Protein AF-A0A1F5N9B8-F1 (afdb_monomer)

Organism: NCBI:txid1817821

Secondary structure (DSSP, 8-state):
--STT----HHHHHHHHHHHHHHHHH-HHHHHHTTT-HHHHHHHHH-HHHHHHHHHHHHHHHHHHHHHHHHH-HHHHHHHHHHHHHHHHHTSS----HHHHHHHHHTT-GGGG-HHHHHHHHHHHHHHHHHHHHHHHH--HHHHHHHHHHHHHHHHHHHHHT---TTTS-SSGGGGGG-HHHHHHHHHHHHHHHHHHHHHHHHHTT-SS---HHHHHHHHHHHHHHHHHHHHHHHHHHHHHTT-

Nearest PDB structures (foldseek):
  5ew5-assembly4_D  TM=1.972E-01  e=3.006E+00  Escherichia coli

Foldseek 3Di:
DVAEPDDDDPLLLVLVLVLQVLVCVQDPPLCLLVVVDSVLSSVCVHDVVSVVVSVVVVVVVVVVVVVVCVVVDPVVVVVVVVVVVVCVVVPPPDDPDPVVVVVVVVLQCQLVPPPLLVLLVVLLVVLLVVLVVVCVPQVDSLSSSSNSQSVLLSVLCSQLSSQPPLPPQDPALVCCCNRRNLSSLVSNLVSLVSNLVSVVVCVVVVSDPDDCPVSNVSSVVSNVVSVVSNVVSNVVRCVVHVVD

Solvent-accessible surface area (backbone atoms only — not comparable to full-atom values): 13431 Å² total; per-residue (Å²): 122,94,51,37,91,61,92,67,53,74,70,54,45,51,50,50,48,62,51,50,51,56,54,43,76,75,28,66,68,56,28,64,69,40,73,70,38,60,69,61,45,53,52,27,45,50,29,63,68,56,36,53,53,50,51,56,51,45,52,52,53,50,51,50,52,51,53,51,48,63,74,72,33,72,64,59,59,48,50,51,57,52,44,56,57,46,49,63,58,66,69,56,88,65,77,85,58,70,67,60,56,49,55,56,54,66,69,72,46,66,41,78,74,33,63,67,34,56,52,35,40,54,51,22,52,53,49,42,55,54,31,47,65,48,28,77,76,65,65,45,66,46,35,51,46,27,52,71,23,36,61,45,26,26,54,21,36,44,52,16,55,66,52,85,54,81,73,82,73,44,90,47,64,80,40,48,76,70,33,53,38,51,41,16,38,50,52,16,46,54,26,46,50,53,31,49,54,29,50,52,50,45,59,73,65,64,78,52,103,67,86,55,62,68,60,50,52,53,49,52,50,54,48,50,56,43,50,55,50,51,50,52,50,49,55,50,44,43,70,75,48,65,83,119

pLDDT: mean 78.61, std 17.13, range [35.06, 97.62]

Radius of gyration: 22.66 Å; Cα contacts (8 Å, |Δi|>4): 196; chains: 1; bounding box: 41×45×66 Å

Structure (mmCIF, N/CA/C/O backbone):
data_AF-A0A1F5N9B8-F1
#
_entry.id   AF-A0A1F5N9B8-F1
#
loop_
_atom_site.group_PDB
_atom_site.id
_atom_site.type_symbol
_atom_site.label_atom_id
_atom_site.label_alt_id
_atom_site.label_comp_id
_atom_site.label_asym_id
_atom_site.label_entity_id
_atom_site.label_seq_id
_atom_site.pdbx_PDB_ins_code
_atom_site.Cartn_x
_atom_site.Cartn_y
_atom_site.Cartn_z
_atom_site.occupancy
_atom_site.B_iso_or_equiv
_atom_site.auth_seq_id
_atom_site.auth_comp_id
_atom_site.auth_asym_id
_atom_site.auth_atom_id
_atom_site.pdbx_PDB_model_num
ATOM 1 N N . MET A 1 1 ? -2.651 16.939 -1.081 1.00 52.41 1 MET A N 1
ATOM 2 C CA . MET A 1 1 ? -1.841 15.927 -0.349 1.00 52.41 1 MET A CA 1
ATOM 3 C C . MET A 1 1 ? -2.729 15.068 0.535 1.00 52.41 1 MET A C 1
ATOM 5 O O . MET A 1 1 ? -3.758 15.564 0.962 1.00 52.41 1 MET A O 1
ATOM 9 N N . TRP A 1 2 ? -2.353 13.820 0.837 1.00 58.19 2 TRP A N 1
ATOM 10 C CA . TRP A 1 2 ? -3.200 12.914 1.635 1.00 58.19 2 TRP A CA 1
ATOM 11 C C . TRP A 1 2 ? -3.021 13.062 3.159 1.00 58.19 2 TRP A C 1
ATOM 13 O O . TRP A 1 2 ? -3.944 12.731 3.900 1.00 58.19 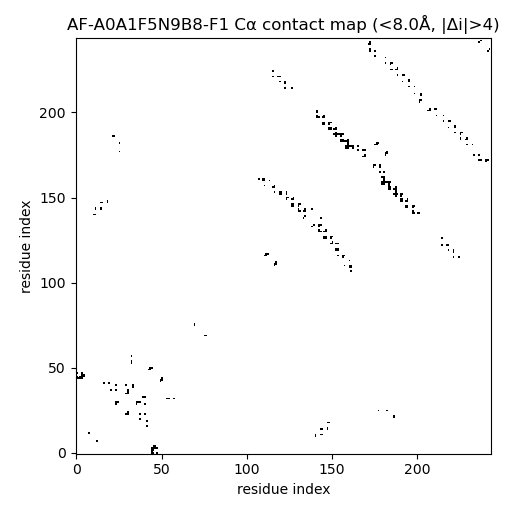2 TRP A O 1
ATOM 23 N N . ASN A 1 3 ? -1.869 13.561 3.638 1.00 73.88 3 ASN A N 1
ATOM 24 C CA . ASN A 1 3 ? -1.573 13.670 5.075 1.00 73.88 3 ASN A CA 1
ATOM 25 C C . ASN A 1 3 ? -1.464 15.118 5.593 1.00 73.88 3 ASN A C 1
ATOM 27 O O . ASN A 1 3 ? -1.683 15.322 6.787 1.00 73.88 3 ASN A O 1
ATOM 31 N N . ALA A 1 4 ? -1.202 16.103 4.726 1.00 70.88 4 ALA A N 1
ATOM 32 C CA . ALA A 1 4 ? -1.086 17.515 5.098 1.00 70.88 4 ALA A CA 1
ATOM 33 C C . ALA A 1 4 ? -2.339 18.062 5.811 1.00 70.88 4 ALA A C 1
ATOM 35 O O . ALA A 1 4 ? -3.468 17.699 5.480 1.00 70.88 4 ALA A O 1
ATOM 36 N N . GLY A 1 5 ? -2.122 18.928 6.806 1.00 63.31 5 GLY A N 1
ATOM 37 C CA . GLY A 1 5 ? -3.189 19.594 7.564 1.00 63.31 5 GLY A CA 1
ATOM 38 C C . GLY A 1 5 ? -3.890 18.736 8.628 1.00 63.31 5 GLY A C 1
ATOM 39 O O . GLY A 1 5 ? -4.806 19.222 9.287 1.00 63.31 5 GLY A O 1
ATOM 40 N N . ASN A 1 6 ? -3.471 17.481 8.830 1.00 78.12 6 ASN A N 1
ATOM 41 C CA . ASN A 1 6 ? -4.010 16.624 9.887 1.00 78.12 6 ASN A CA 1
ATOM 42 C C . ASN A 1 6 ? -3.187 16.741 11.178 1.00 78.12 6 ASN A C 1
ATOM 44 O O . ASN A 1 6 ? -1.961 16.647 11.154 1.00 78.12 6 ASN A O 1
ATOM 48 N N . ASN A 1 7 ? -3.870 16.854 12.319 1.00 83.81 7 ASN A N 1
ATOM 49 C CA . ASN A 1 7 ? -3.245 16.831 13.642 1.00 83.81 7 ASN A CA 1
ATOM 50 C C . ASN A 1 7 ? -3.105 15.387 14.136 1.00 83.81 7 ASN A C 1
ATOM 52 O O . ASN A 1 7 ? -3.959 14.896 14.875 1.00 83.81 7 ASN A O 1
ATOM 56 N N . TYR A 1 8 ? -2.047 14.708 13.701 1.00 89.81 8 TYR A N 1
ATOM 57 C CA . TYR A 1 8 ? -1.720 13.361 14.165 1.00 89.81 8 TYR A CA 1
ATOM 58 C C . TYR A 1 8 ? -1.026 13.392 15.531 1.00 89.81 8 TYR A C 1
ATOM 60 O O . TYR A 1 8 ? -0.160 14.228 15.794 1.00 89.81 8 TYR A O 1
ATOM 68 N N . SER A 1 9 ? -1.368 12.435 16.388 1.00 93.19 9 SER A N 1
ATOM 69 C CA . SER A 1 9 ? -0.542 12.068 17.539 1.00 93.19 9 SER A CA 1
ATOM 70 C C . SER A 1 9 ? 0.799 11.471 17.090 1.00 93.19 9 SER A C 1
ATOM 72 O O . SER A 1 9 ? 0.961 11.053 15.943 1.00 93.19 9 SER A O 1
ATOM 74 N N . GLN A 1 10 ? 1.768 11.384 18.006 1.00 94.50 10 GLN A N 1
ATOM 75 C CA . GLN A 1 10 ? 3.075 10.789 17.704 1.00 94.50 10 GLN A CA 1
ATOM 76 C C . GLN A 1 10 ? 2.949 9.329 17.238 1.00 94.50 10 GLN A C 1
ATOM 78 O O . GLN A 1 10 ? 3.604 8.933 16.281 1.00 94.50 10 GLN A O 1
ATOM 83 N N . GLU A 1 11 ? 2.067 8.541 17.857 1.00 94.81 11 GLU A N 1
ATOM 84 C CA . GLU A 1 11 ? 1.839 7.147 17.460 1.00 94.81 11 GLU A CA 1
ATOM 85 C C . GLU A 1 11 ? 1.212 7.044 16.060 1.00 94.81 11 GLU A C 1
ATOM 87 O O . GLU A 1 11 ? 1.591 6.181 15.267 1.00 94.81 11 GLU A O 1
ATOM 92 N N . GLU A 1 12 ? 0.276 7.937 15.723 1.00 95.06 12 GLU A N 1
ATOM 93 C CA . GLU A 1 12 ? -0.304 8.006 14.377 1.00 95.06 12 GLU A CA 1
ATOM 94 C C . GLU A 1 12 ? 0.737 8.421 13.335 1.00 95.06 12 GLU A C 1
ATOM 96 O O . GLU A 1 12 ? 0.746 7.861 12.239 1.00 95.06 12 GLU A O 1
ATOM 101 N N . LEU A 1 13 ? 1.637 9.352 13.669 1.00 95.19 13 LEU A N 1
ATOM 102 C CA . LEU A 1 13 ? 2.734 9.746 12.783 1.00 95.19 13 LEU A CA 1
ATOM 103 C C . LEU A 1 13 ? 3.656 8.573 12.460 1.00 95.19 13 LEU A C 1
ATOM 105 O O . LEU A 1 13 ? 4.009 8.414 11.295 1.00 95.19 13 LEU A O 1
ATOM 109 N N . GLU A 1 14 ? 3.985 7.722 13.433 1.00 95.69 14 GLU A N 1
ATOM 110 C CA . GLU A 1 14 ? 4.769 6.505 13.179 1.00 95.69 14 GLU A CA 1
ATOM 111 C C . GLU A 1 14 ? 4.042 5.561 12.211 1.00 95.69 14 GLU A C 1
ATOM 113 O O . GLU A 1 14 ? 4.640 5.041 11.271 1.00 95.69 14 GLU A O 1
ATOM 118 N N . VAL A 1 15 ? 2.723 5.400 12.357 1.00 95.25 15 VAL A N 1
ATOM 119 C CA . VAL A 1 15 ? 1.919 4.600 11.417 1.00 95.25 15 VAL A CA 1
ATOM 120 C C . VAL A 1 15 ? 1.919 5.196 10.006 1.00 95.25 15 VAL A C 1
ATOM 122 O O . VAL A 1 15 ? 2.004 4.452 9.027 1.00 95.25 15 VAL A O 1
ATOM 125 N N . VAL A 1 16 ? 1.812 6.522 9.878 1.00 93.50 16 VAL A N 1
ATOM 126 C CA . VAL A 1 16 ? 1.909 7.191 8.571 1.00 93.50 16 VAL A CA 1
ATOM 127 C C . VAL A 1 16 ? 3.316 7.011 7.999 1.00 93.50 16 VAL A C 1
ATOM 129 O O . VAL A 1 16 ? 3.444 6.650 6.834 1.00 93.50 16 VAL A O 1
ATOM 132 N N . LYS A 1 17 ? 4.365 7.167 8.811 1.00 95.12 17 LYS A N 1
ATOM 133 C CA . LYS A 1 17 ? 5.761 6.991 8.393 1.00 95.12 17 LYS A CA 1
ATOM 134 C C . LYS A 1 17 ? 6.029 5.575 7.878 1.00 95.12 17 LYS A C 1
ATOM 136 O O . LYS A 1 17 ? 6.583 5.427 6.793 1.00 95.12 17 LYS A O 1
ATOM 141 N N . GLU A 1 18 ? 5.555 4.542 8.579 1.00 94.62 18 GLU A N 1
ATOM 142 C CA . GLU A 1 18 ? 5.636 3.137 8.141 1.00 94.62 18 GLU A CA 1
ATOM 143 C C . GLU A 1 18 ? 4.951 2.892 6.781 1.00 94.62 18 GLU A C 1
ATOM 145 O O . GLU A 1 18 ?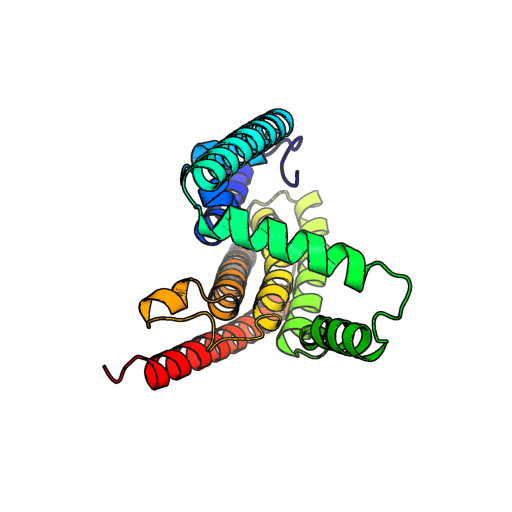 5.413 2.074 5.979 1.00 94.62 18 GLU A O 1
ATOM 150 N N . LEU A 1 19 ? 3.806 3.536 6.525 1.00 92.19 19 LEU A N 1
ATOM 151 C CA . LEU A 1 19 ? 3.085 3.441 5.250 1.00 92.19 19 LEU A CA 1
ATOM 152 C C . LEU A 1 19 ? 3.860 4.141 4.129 1.00 92.19 19 LEU A C 1
ATOM 154 O O . LEU A 1 19 ? 4.095 3.555 3.071 1.00 92.19 19 LEU A O 1
ATOM 158 N N . GLU A 1 20 ? 4.262 5.384 4.377 1.00 92.31 20 GLU A N 1
ATOM 159 C CA . GLU A 1 20 ? 4.961 6.227 3.412 1.00 92.31 20 GLU A CA 1
ATOM 160 C C . GLU A 1 20 ? 6.328 5.649 3.038 1.00 92.31 20 GLU A C 1
ATOM 162 O O . GLU A 1 20 ? 6.732 5.739 1.881 1.00 92.31 20 GLU A O 1
ATOM 167 N N . GLN A 1 21 ? 7.013 4.978 3.967 1.00 94.75 21 GLN A N 1
ATOM 168 C CA . GLN A 1 21 ? 8.284 4.310 3.693 1.00 94.75 21 GLN A CA 1
ATOM 169 C C . GLN A 1 21 ? 8.141 3.173 2.672 1.00 94.75 21 GLN A C 1
ATOM 171 O O . GLN A 1 21 ? 8.963 3.059 1.760 1.00 94.75 21 GLN A O 1
ATOM 176 N N . GLU A 1 22 ? 7.088 2.356 2.779 1.00 91.62 22 GLU A N 1
ATOM 177 C CA . GLU A 1 22 ? 6.818 1.296 1.796 1.00 91.62 22 GLU A CA 1
ATOM 178 C C . GLU A 1 22 ? 6.474 1.889 0.431 1.00 91.62 22 GLU A C 1
ATOM 180 O O . GLU A 1 22 ? 6.999 1.456 -0.593 1.00 91.62 22 GLU A O 1
ATOM 185 N N . LEU A 1 23 ? 5.624 2.917 0.398 1.00 86.69 23 LEU A N 1
ATOM 186 C CA . LEU A 1 23 ? 5.263 3.582 -0.853 1.00 86.69 23 LEU A CA 1
ATOM 187 C C . LEU A 1 23 ? 6.481 4.236 -1.516 1.00 86.69 23 LEU A C 1
ATOM 189 O O . LEU A 1 23 ? 6.646 4.112 -2.729 1.00 86.69 23 LEU A O 1
ATOM 193 N N . PHE A 1 24 ? 7.347 4.878 -0.732 1.00 87.44 24 PHE A N 1
ATOM 194 C CA . PHE A 1 24 ? 8.568 5.512 -1.215 1.00 87.44 24 PHE A CA 1
ATOM 195 C C . PHE A 1 24 ? 9.532 4.493 -1.820 1.00 87.44 24 PHE A C 1
ATOM 197 O O . PHE A 1 24 ? 9.991 4.676 -2.945 1.00 87.44 24 PHE A O 1
ATOM 204 N N . LYS A 1 25 ? 9.786 3.378 -1.124 1.00 87.56 25 LYS A N 1
ATOM 205 C CA . LYS A 1 25 ? 10.707 2.321 -1.573 1.00 87.56 25 LYS A CA 1
ATOM 206 C C . LYS A 1 25 ? 10.399 1.827 -2.991 1.00 87.56 25 LYS A C 1
ATOM 208 O O . LYS A 1 25 ? 11.321 1.588 -3.771 1.00 87.56 25 LYS A O 1
ATOM 213 N N . TYR A 1 26 ? 9.115 1.696 -3.316 1.00 77.62 26 TYR A N 1
ATOM 214 C CA . TYR A 1 26 ? 8.641 1.116 -4.572 1.00 77.62 26 TYR A CA 1
ATOM 215 C C . TYR A 1 26 ? 8.173 2.146 -5.614 1.00 77.62 26 TYR A C 1
ATOM 217 O O . TYR A 1 26 ? 7.769 1.761 -6.709 1.00 77.62 26 TYR A O 1
ATOM 225 N N . ASN A 1 27 ? 8.233 3.447 -5.316 1.00 76.38 27 ASN A N 1
ATOM 226 C CA . ASN A 1 27 ? 7.868 4.499 -6.262 1.00 76.38 27 ASN A CA 1
ATOM 227 C C . ASN A 1 27 ? 9.120 5.215 -6.784 1.00 76.38 27 ASN A C 1
ATOM 229 O O . ASN A 1 27 ? 9.628 6.151 -6.164 1.00 76.38 27 ASN A O 1
ATOM 233 N N . LEU A 1 28 ? 9.592 4.799 -7.964 1.00 74.62 28 LEU A N 1
ATOM 234 C CA . LEU A 1 28 ? 10.753 5.406 -8.625 1.00 74.62 28 LEU A CA 1
ATOM 235 C C . LEU A 1 28 ? 10.569 6.907 -8.884 1.00 74.62 28 LEU A C 1
ATOM 237 O O . LEU A 1 28 ? 11.533 7.660 -8.789 1.00 74.62 28 LEU A O 1
ATOM 241 N N . GLY A 1 29 ? 9.338 7.356 -9.152 1.00 73.69 29 GLY A N 1
ATOM 242 C CA . GLY A 1 29 ? 9.025 8.773 -9.323 1.00 73.69 29 GLY A CA 1
ATOM 243 C C . GLY A 1 29 ? 9.283 9.573 -8.048 1.00 73.69 29 GLY A C 1
ATOM 244 O O . GLY A 1 29 ? 9.951 10.603 -8.096 1.00 73.69 29 GLY A O 1
ATOM 245 N N . PHE A 1 30 ? 8.834 9.071 -6.894 1.00 80.50 30 PHE A N 1
ATOM 246 C CA . PHE A 1 30 ? 9.097 9.713 -5.602 1.00 80.50 30 PHE A CA 1
ATOM 247 C C . PHE A 1 30 ? 10.579 9.667 -5.241 1.00 80.50 30 PHE A C 1
ATOM 249 O O . PHE A 1 30 ? 11.145 10.688 -4.858 1.00 80.50 30 PHE A O 1
ATOM 256 N N . ARG A 1 31 ? 11.242 8.526 -5.432 1.00 82.50 31 ARG A N 1
ATOM 257 C CA . ARG A 1 31 ? 12.683 8.400 -5.175 1.00 82.50 31 ARG A CA 1
ATOM 258 C C . ARG A 1 31 ? 13.505 9.351 -6.039 1.00 82.50 31 ARG A C 1
ATOM 260 O O . ARG A 1 31 ? 14.384 10.028 -5.521 1.00 82.50 31 ARG A O 1
ATOM 267 N N . ALA A 1 32 ? 13.173 9.479 -7.322 1.00 78.56 32 ALA A N 1
ATOM 268 C CA . ALA A 1 32 ? 13.830 10.420 -8.224 1.00 78.56 32 ALA A CA 1
ATOM 269 C C . ALA A 1 32 ? 13.527 11.883 -7.864 1.00 78.56 32 ALA A C 1
ATOM 271 O O . ALA A 1 32 ? 14.421 12.726 -7.919 1.00 78.56 32 ALA A O 1
ATOM 272 N N . MET A 1 33 ? 12.282 12.190 -7.484 1.00 80.69 33 MET A N 1
ATOM 273 C CA . MET A 1 33 ? 11.878 13.526 -7.042 1.00 80.69 33 MET A CA 1
ATOM 274 C C . MET A 1 33 ? 12.618 13.941 -5.770 1.00 80.69 33 MET A C 1
ATOM 276 O O . MET A 1 33 ? 12.986 15.102 -5.645 1.00 80.69 33 MET A O 1
ATOM 280 N N . TRP A 1 34 ? 12.887 13.017 -4.853 1.00 87.50 34 TRP A N 1
ATOM 281 C CA . TRP A 1 34 ? 13.482 13.314 -3.547 1.00 87.50 34 TRP A CA 1
ATOM 282 C C . TRP A 1 34 ? 14.919 12.807 -3.391 1.00 87.50 34 TRP A C 1
ATOM 284 O O . TRP A 1 34 ? 15.434 12.779 -2.280 1.00 87.50 34 TRP A O 1
ATOM 294 N N . HIS A 1 35 ? 15.582 12.429 -4.488 1.00 87.38 35 HIS A N 1
ATOM 295 C CA . HIS A 1 35 ? 16.963 11.926 -4.497 1.00 87.38 35 HIS A CA 1
ATOM 296 C C . HIS A 1 35 ? 17.219 10.821 -3.460 1.00 87.38 35 HIS A C 1
ATOM 298 O O . HIS A 1 35 ? 18.179 10.887 -2.696 1.00 87.38 35 HIS A O 1
ATOM 304 N N . ASP A 1 36 ? 16.317 9.840 -3.394 1.00 88.94 36 ASP A N 1
ATOM 305 C CA . ASP A 1 36 ? 16.354 8.738 -2.424 1.00 88.94 36 ASP A CA 1
ATOM 306 C C . ASP A 1 36 ? 16.304 9.170 -0.939 1.00 88.94 36 ASP A C 1
ATOM 308 O O . ASP A 1 36 ? 16.478 8.343 -0.043 1.00 88.94 36 ASP A O 1
ATOM 312 N N . ASN A 1 37 ? 15.994 10.439 -0.647 1.00 95.25 37 ASN A N 1
ATOM 313 C CA . ASN A 1 37 ? 15.872 10.956 0.713 1.00 95.25 37 ASN A CA 1
ATOM 314 C C . ASN A 1 37 ? 14.442 10.801 1.249 1.00 95.25 37 ASN A C 1
ATOM 316 O O . ASN A 1 37 ? 13.563 11.634 1.011 1.00 95.25 37 ASN A O 1
ATOM 320 N N . PHE A 1 38 ? 14.226 9.726 2.007 1.00 95.88 38 PHE A N 1
ATOM 321 C CA . PHE A 1 38 ? 12.925 9.425 2.599 1.00 95.88 38 PHE A CA 1
ATOM 322 C C . PHE A 1 38 ? 12.458 10.466 3.627 1.00 95.88 38 PHE A C 1
ATOM 324 O O . PHE A 1 38 ? 11.273 10.777 3.657 1.00 95.88 38 PHE A O 1
ATOM 331 N N . GLU A 1 39 ? 13.342 11.012 4.466 1.00 96.00 39 GLU A N 1
ATOM 332 C CA . GLU A 1 39 ? 12.925 11.954 5.519 1.00 96.00 39 GLU A CA 1
ATOM 333 C C . GLU A 1 39 ? 12.413 13.271 4.919 1.00 96.00 39 GLU A C 1
ATOM 335 O O . GLU A 1 39 ? 11.402 13.811 5.367 1.00 96.00 39 GLU A O 1
ATOM 340 N N . GLU A 1 40 ? 13.052 13.746 3.846 1.00 94.56 40 GLU A N 1
ATOM 341 C CA . GLU A 1 40 ? 12.583 14.920 3.105 1.00 94.56 40 GLU A CA 1
ATOM 342 C C . GLU A 1 40 ? 11.270 14.644 2.367 1.00 94.56 40 GLU A C 1
ATOM 344 O O . GLU A 1 40 ? 10.344 15.453 2.444 1.00 94.56 40 GLU A O 1
ATOM 349 N N . TYR A 1 41 ? 11.143 13.469 1.738 1.00 93.44 41 TYR A N 1
ATOM 350 C CA . TYR A 1 41 ? 9.871 13.017 1.171 1.00 93.44 41 TYR A CA 1
ATOM 351 C C . TYR A 1 41 ? 8.762 13.009 2.227 1.00 93.44 41 TYR A C 1
ATOM 353 O O . TYR A 1 41 ? 7.695 13.581 2.007 1.00 93.44 41 TYR A O 1
ATOM 361 N N . PHE A 1 42 ? 9.016 12.401 3.387 1.00 95.19 42 PHE A N 1
ATOM 362 C CA . PHE A 1 42 ? 8.037 12.274 4.458 1.00 95.19 42 PHE A CA 1
ATOM 363 C C . PHE A 1 42 ? 7.606 13.643 4.984 1.00 95.19 42 PHE A C 1
ATOM 365 O O . PHE A 1 42 ? 6.406 13.894 5.102 1.00 95.19 42 PHE A O 1
ATOM 372 N N . LYS A 1 43 ? 8.555 14.563 5.194 1.00 92.38 43 LYS A N 1
ATOM 373 C CA . LYS A 1 43 ? 8.260 15.965 5.513 1.00 92.38 43 LYS A CA 1
ATOM 374 C C . LYS A 1 43 ? 7.363 16.600 4.446 1.00 92.38 43 LYS A C 1
ATOM 376 O O . LYS A 1 43 ? 6.367 17.228 4.793 1.00 92.38 43 LYS A O 1
ATOM 381 N N . GLY A 1 44 ? 7.658 16.366 3.167 1.00 90.56 44 GLY A N 1
ATOM 382 C CA . GLY A 1 44 ? 6.820 16.787 2.043 1.00 90.56 44 GLY A CA 1
ATOM 383 C C . GLY A 1 44 ? 5.399 16.232 2.105 1.00 90.56 44 GLY A C 1
ATOM 384 O O . GLY A 1 44 ? 4.459 16.943 1.788 1.00 90.56 44 GLY A O 1
ATOM 385 N N . THR A 1 45 ? 5.188 14.996 2.566 1.00 89.56 45 THR A N 1
ATOM 386 C CA . THR A 1 45 ? 3.823 14.441 2.673 1.00 89.56 45 THR A CA 1
ATOM 387 C C . THR A 1 45 ? 2.956 15.129 3.736 1.00 89.56 45 THR A C 1
ATOM 389 O O . THR A 1 45 ? 1.723 15.061 3.656 1.00 89.56 45 THR A O 1
ATOM 392 N N . LEU A 1 46 ? 3.589 15.773 4.723 1.00 91.19 46 LEU A N 1
ATOM 393 C CA . LEU A 1 46 ? 2.940 16.465 5.839 1.00 91.19 46 LEU A CA 1
ATOM 394 C C . LEU A 1 46 ? 2.757 17.970 5.588 1.00 91.19 46 LEU A C 1
ATOM 396 O O . LEU A 1 46 ? 1.938 18.593 6.263 1.00 91.19 46 LEU A O 1
ATOM 400 N N . ASP A 1 47 ? 3.481 18.539 4.624 1.00 89.88 47 ASP A N 1
ATOM 401 C CA . ASP A 1 47 ? 3.505 19.970 4.324 1.00 89.88 47 ASP A CA 1
ATOM 402 C C . ASP A 1 47 ? 3.252 20.215 2.829 1.00 89.88 47 ASP A C 1
ATOM 404 O O . ASP A 1 47 ? 4.093 19.943 1.968 1.00 89.88 47 ASP A O 1
ATOM 408 N N . GLU A 1 48 ? 2.066 20.753 2.532 1.00 88.19 48 GLU A N 1
ATOM 409 C CA . GLU A 1 48 ? 1.636 21.010 1.160 1.00 88.19 48 GLU A CA 1
ATOM 410 C C . GLU A 1 48 ? 2.470 22.067 0.448 1.00 88.19 48 GLU A C 1
ATOM 412 O O . GLU A 1 48 ? 2.757 21.931 -0.744 1.00 88.19 48 GLU A O 1
ATOM 417 N N . GLU A 1 49 ? 2.900 23.096 1.170 1.00 90.38 49 GLU A N 1
ATOM 418 C CA . GLU A 1 49 ? 3.748 24.125 0.593 1.00 90.38 49 GLU A CA 1
ATOM 419 C C . GLU A 1 49 ? 5.112 23.534 0.235 1.00 90.38 49 GLU A C 1
ATOM 421 O O . GLU A 1 49 ? 5.611 23.742 -0.875 1.00 90.38 49 GLU A O 1
ATOM 426 N N . TYR A 1 50 ? 5.674 22.724 1.133 1.00 91.19 50 TYR A N 1
ATOM 427 C CA . TYR A 1 50 ? 6.971 22.096 0.917 1.00 91.19 50 TYR A CA 1
ATOM 428 C C . TYR A 1 50 ? 6.975 21.136 -0.279 1.00 91.19 50 TYR A C 1
ATOM 430 O O . TYR A 1 50 ? 7.892 21.162 -1.106 1.00 91.19 50 TYR A O 1
ATOM 438 N N . TRP A 1 51 ? 5.924 20.329 -0.428 1.00 88.25 51 TRP A N 1
ATOM 439 C CA . TRP A 1 51 ? 5.756 19.465 -1.595 1.00 88.25 51 TRP A CA 1
ATOM 440 C C . TRP A 1 51 ? 5.706 20.262 -2.903 1.00 88.25 51 TRP A C 1
ATOM 442 O O . TRP A 1 51 ? 6.427 19.940 -3.850 1.00 88.25 51 TRP A O 1
ATOM 452 N N . ASN A 1 52 ? 4.897 21.325 -2.948 1.00 88.19 52 ASN A N 1
ATOM 453 C CA . ASN A 1 52 ? 4.739 22.159 -4.141 1.00 88.19 52 ASN A CA 1
ATOM 454 C C . ASN A 1 52 ? 6.057 22.849 -4.524 1.00 88.19 52 ASN A C 1
ATOM 456 O O . ASN A 1 52 ? 6.408 22.919 -5.704 1.00 88.19 52 ASN A O 1
ATOM 460 N N . GLN A 1 53 ? 6.825 23.319 -3.535 1.00 91.94 53 GLN A N 1
ATOM 461 C CA . GLN A 1 53 ? 8.159 23.880 -3.762 1.00 91.94 53 GLN A CA 1
ATOM 462 C C . GLN A 1 53 ? 9.107 22.840 -4.379 1.00 91.94 53 GLN A C 1
ATOM 464 O O . GLN A 1 53 ? 9.799 23.143 -5.358 1.00 91.94 53 GLN A O 1
ATOM 469 N N . ARG A 1 54 ? 9.114 21.601 -3.865 1.00 89.62 54 ARG A N 1
ATOM 470 C CA . ARG A 1 54 ? 9.955 20.527 -4.413 1.00 89.62 54 ARG A CA 1
ATOM 471 C C . ARG A 1 54 ? 9.540 20.131 -5.828 1.00 89.62 54 ARG A C 1
ATOM 473 O O . ARG A 1 54 ? 10.411 19.910 -6.667 1.00 89.62 54 ARG A O 1
ATOM 480 N N . GLU A 1 55 ? 8.243 20.080 -6.119 1.00 86.19 55 GLU A N 1
ATOM 481 C CA . GLU A 1 55 ? 7.726 19.803 -7.464 1.00 86.19 55 GLU A CA 1
ATOM 482 C C . GLU A 1 55 ? 8.177 20.860 -8.474 1.00 86.19 55 GLU A C 1
ATOM 484 O O . GLU A 1 55 ? 8.713 20.522 -9.530 1.00 86.19 55 GLU A O 1
ATOM 489 N N . GLN A 1 56 ? 8.075 22.143 -8.122 1.00 89.31 56 GLN A N 1
ATOM 490 C CA . GLN A 1 56 ? 8.570 23.230 -8.968 1.00 89.31 56 GLN A CA 1
ATOM 491 C C . GLN A 1 56 ? 10.085 23.158 -9.186 1.00 89.31 56 GLN A C 1
ATOM 493 O O . GLN A 1 56 ? 10.562 23.397 -10.298 1.00 89.31 56 GLN A O 1
ATOM 498 N N . GLN A 1 57 ? 10.854 22.833 -8.142 1.00 90.44 57 GLN A N 1
ATOM 499 C CA . GLN A 1 57 ? 12.300 22.658 -8.262 1.00 90.44 57 GLN A CA 1
ATOM 500 C C . GLN A 1 57 ? 12.637 21.486 -9.189 1.00 90.44 57 GLN A C 1
ATOM 502 O O . GLN A 1 57 ? 13.469 21.633 -10.084 1.00 90.44 57 GLN A O 1
ATOM 507 N N . ARG A 1 58 ? 11.952 20.348 -9.029 1.00 84.69 58 ARG A N 1
ATOM 508 C CA . ARG A 1 58 ? 12.170 19.159 -9.851 1.00 84.69 58 ARG A CA 1
ATOM 509 C C . ARG A 1 58 ? 11.830 19.401 -11.320 1.00 84.69 58 ARG A C 1
ATOM 511 O O . ARG A 1 58 ? 12.571 18.948 -12.187 1.00 84.69 58 ARG A O 1
ATOM 518 N N . SER A 1 59 ? 10.761 20.140 -11.606 1.00 82.94 59 SER A N 1
ATOM 519 C CA . SER A 1 59 ? 10.412 20.529 -12.977 1.00 82.94 59 SER A CA 1
ATOM 520 C C . SER A 1 59 ? 11.528 21.346 -13.633 1.00 82.94 59 SER A C 1
ATOM 522 O O . SER A 1 59 ? 11.941 21.022 -14.743 1.00 82.94 59 SER A O 1
ATOM 524 N N . LYS A 1 60 ? 12.110 22.319 -12.918 1.00 87.94 60 LYS A N 1
ATOM 525 C CA . LYS A 1 60 ? 13.257 23.104 -13.415 1.00 87.94 60 LYS A CA 1
ATOM 526 C C . LYS A 1 60 ? 14.505 22.244 -13.643 1.00 87.94 60 LYS A C 1
ATOM 528 O O . LYS A 1 60 ? 15.174 22.398 -14.660 1.00 87.94 60 LYS A O 1
ATOM 533 N N . GLU A 1 61 ? 14.811 21.322 -12.725 1.00 84.44 61 GLU A N 1
ATOM 534 C CA . GLU A 1 61 ? 15.919 20.366 -12.886 1.00 84.44 61 GLU A CA 1
ATOM 535 C C . GLU A 1 61 ? 15.737 19.502 -14.144 1.00 84.44 61 GLU A C 1
ATOM 537 O O . GLU A 1 61 ? 16.681 19.302 -14.906 1.00 84.44 61 GLU A O 1
ATOM 542 N N . LEU A 1 62 ? 14.520 18.996 -14.376 1.00 77.38 62 LEU A N 1
ATOM 543 C CA . LEU A 1 62 ? 14.198 18.179 -15.546 1.00 77.38 62 LEU A CA 1
ATOM 544 C C . LEU A 1 62 ? 14.281 18.986 -16.843 1.00 77.38 62 LEU A C 1
ATOM 546 O O . LEU A 1 62 ? 14.864 18.498 -17.809 1.00 77.38 62 LEU A O 1
ATOM 550 N N . GLU A 1 63 ? 13.767 20.216 -16.864 1.00 80.88 63 GLU A N 1
ATOM 551 C CA . GLU A 1 63 ? 13.911 21.131 -18.002 1.00 80.88 63 GLU A CA 1
ATOM 552 C C . GLU A 1 63 ? 15.385 21.380 -18.341 1.00 80.88 63 GLU A C 1
ATOM 554 O O . GLU A 1 63 ? 15.766 21.353 -19.512 1.00 80.88 63 GLU A O 1
ATOM 559 N N . GLU A 1 64 ? 16.240 21.569 -17.333 1.00 83.44 64 GLU A N 1
ATOM 560 C CA . GLU A 1 64 ? 17.675 21.760 -17.536 1.00 83.44 64 GLU A CA 1
ATOM 561 C C . GLU A 1 64 ? 18.365 20.488 -18.052 1.00 83.44 64 GLU A C 1
ATOM 563 O O . GLU A 1 64 ? 19.183 20.568 -18.970 1.00 83.44 64 GLU A O 1
ATOM 568 N N . ILE A 1 65 ? 18.017 19.311 -17.519 1.00 78.69 65 ILE A N 1
ATOM 569 C CA . ILE A 1 65 ? 18.529 18.015 -17.995 1.00 78.69 65 ILE A CA 1
ATOM 570 C C . ILE A 1 65 ? 18.128 17.783 -19.453 1.00 78.69 65 ILE A C 1
ATOM 572 O O . ILE A 1 65 ? 18.979 17.436 -20.274 1.00 78.69 65 ILE A O 1
ATOM 576 N N . VAL A 1 66 ? 16.851 17.990 -19.788 1.00 69.94 66 VAL A N 1
ATOM 577 C CA . VAL A 1 66 ? 16.345 17.864 -21.160 1.00 69.94 66 VAL A CA 1
ATOM 578 C C . VAL A 1 66 ? 17.071 18.849 -22.064 1.00 69.94 66 VAL A C 1
ATOM 580 O O . VAL A 1 66 ? 17.586 18.447 -23.100 1.00 69.94 66 VAL A O 1
ATOM 583 N N . ARG A 1 67 ? 17.208 20.115 -21.657 1.00 72.94 67 ARG A N 1
ATOM 584 C CA . ARG A 1 67 ? 17.919 21.135 -22.436 1.00 72.94 67 ARG A CA 1
ATOM 585 C C . ARG A 1 67 ? 19.389 20.780 -22.675 1.00 72.94 67 ARG A C 1
ATOM 587 O O . ARG A 1 67 ? 19.868 20.985 -23.784 1.00 72.94 67 ARG A O 1
ATOM 594 N N . LYS A 1 68 ? 20.101 20.248 -21.676 1.00 72.81 68 LYS A N 1
ATOM 595 C CA . LYS A 1 68 ? 21.497 19.793 -21.826 1.00 72.81 68 LYS A CA 1
ATOM 596 C C . LYS A 1 68 ? 21.597 18.611 -22.788 1.00 72.81 68 LYS A C 1
ATOM 598 O O . LYS A 1 68 ? 22.370 18.681 -23.737 1.00 72.81 68 LYS A O 1
ATOM 603 N N . LYS A 1 69 ? 20.737 17.598 -22.633 1.00 63.25 69 LYS A N 1
ATOM 604 C CA . LYS A 1 69 ? 20.667 16.461 -23.567 1.00 63.25 69 LYS A CA 1
ATOM 605 C C . LYS A 1 69 ? 20.310 16.895 -24.994 1.00 63.25 69 LYS A C 1
ATOM 607 O O . LYS A 1 69 ? 20.907 16.410 -25.943 1.00 63.25 69 LYS A O 1
ATOM 612 N N . MET A 1 70 ? 19.407 17.864 -25.158 1.00 54.53 70 MET A N 1
ATOM 613 C CA . MET A 1 70 ? 19.051 18.439 -26.465 1.00 54.53 70 MET A CA 1
ATOM 614 C C . MET A 1 70 ? 20.217 19.160 -27.161 1.00 54.53 70 MET A C 1
ATOM 616 O O . MET A 1 70 ? 20.190 19.301 -28.380 1.00 54.53 70 MET A O 1
ATOM 620 N N . ILE A 1 71 ? 21.206 19.654 -26.409 1.00 57.47 71 ILE A N 1
ATOM 621 C CA . ILE A 1 71 ? 22.403 20.313 -26.957 1.00 57.47 71 ILE A CA 1
ATOM 622 C C . ILE A 1 71 ? 23.473 19.278 -27.339 1.00 57.47 71 ILE A C 1
ATOM 624 O O . ILE A 1 71 ? 24.253 19.524 -28.256 1.00 57.47 71 ILE A O 1
ATOM 628 N N . GLU A 1 72 ? 23.497 18.126 -26.667 1.00 54.75 72 GLU A N 1
ATOM 629 C CA . GLU A 1 72 ? 24.514 17.084 -26.851 1.00 54.75 72 GLU A CA 1
ATOM 630 C C . GLU A 1 72 ? 24.132 16.027 -27.906 1.00 54.75 72 GLU A C 1
ATOM 632 O O . GLU A 1 72 ? 25.025 15.394 -28.467 1.00 54.75 72 GLU A O 1
ATOM 637 N N . ASP A 1 73 ? 22.845 15.867 -28.240 1.00 55.88 73 ASP A N 1
ATOM 638 C CA . ASP A 1 73 ? 22.367 14.749 -29.065 1.00 55.88 73 ASP A CA 1
ATOM 639 C C . ASP A 1 73 ? 21.941 15.174 -30.491 1.00 55.88 73 ASP A C 1
ATOM 641 O O . ASP A 1 73 ? 20.812 15.606 -30.755 1.00 55.88 73 ASP A O 1
ATOM 645 N N . PHE A 1 74 ? 22.875 15.067 -31.446 1.00 54.53 74 PHE A N 1
ATOM 646 C CA . PHE A 1 74 ? 22.679 15.427 -32.863 1.00 54.53 74 PHE A CA 1
ATOM 647 C C . PHE A 1 74 ? 21.565 14.594 -33.534 1.00 54.53 74 PHE A C 1
ATOM 649 O O . PHE A 1 74 ? 20.894 15.078 -34.450 1.00 54.53 74 PHE A O 1
ATOM 656 N N . GLU A 1 75 ? 21.313 13.370 -33.052 1.00 55.38 75 GLU A N 1
ATOM 657 C CA . GLU A 1 75 ? 20.228 12.509 -33.541 1.00 55.38 75 GLU A CA 1
ATOM 658 C C . GLU A 1 75 ? 18.845 12.966 -33.062 1.00 55.38 75 GLU A C 1
ATOM 660 O O . GLU A 1 75 ? 17.887 12.897 -33.830 1.00 55.38 75 GLU A O 1
ATOM 665 N N . TYR A 1 76 ? 18.729 13.543 -31.861 1.00 55.44 76 TYR A N 1
ATOM 666 C CA . TYR A 1 76 ? 17.462 14.096 -31.371 1.00 55.44 76 TYR A CA 1
ATOM 667 C C . TYR A 1 76 ? 17.042 15.357 -32.150 1.00 55.44 76 TYR A C 1
ATOM 669 O O . TYR A 1 76 ? 15.862 15.551 -32.451 1.00 55.44 76 TYR A O 1
ATOM 677 N N . LEU A 1 77 ? 18.003 16.201 -32.549 1.00 55.22 77 LEU A N 1
ATOM 678 C CA . LEU A 1 77 ? 17.750 17.345 -33.439 1.00 55.22 77 LEU A CA 1
ATOM 679 C C . LEU A 1 77 ? 17.313 16.908 -34.848 1.00 55.22 77 LEU A C 1
ATOM 681 O O . LEU A 1 77 ? 16.486 17.583 -35.467 1.00 55.22 77 LEU A O 1
ATOM 685 N N . LYS A 1 78 ? 17.836 15.779 -35.343 1.00 57.97 78 LYS A N 1
ATOM 686 C CA . LYS A 1 78 ? 17.413 15.158 -36.606 1.00 57.97 78 LYS A CA 1
ATOM 687 C C . LYS A 1 78 ? 16.003 14.561 -36.487 1.00 57.97 78 LYS A C 1
ATOM 689 O O . LYS A 1 78 ? 15.147 14.903 -37.298 1.00 57.97 78 LYS A O 1
ATOM 694 N N . PHE A 1 79 ? 15.729 13.812 -35.417 1.00 58.50 79 PHE A N 1
ATOM 695 C CA . PHE A 1 79 ? 14.412 13.255 -35.095 1.00 58.50 79 PHE A CA 1
ATOM 696 C C . PHE A 1 79 ? 13.335 14.337 -34.934 1.00 58.50 79 PHE A C 1
ATOM 698 O O . PHE A 1 79 ? 12.244 14.187 -35.458 1.00 58.50 79 PHE A O 1
ATOM 705 N N . ARG A 1 80 ? 13.627 15.477 -34.291 1.00 56.81 80 ARG A N 1
ATOM 706 C CA . ARG A 1 80 ? 12.700 16.627 -34.204 1.00 56.81 80 ARG A CA 1
ATOM 707 C C . ARG A 1 80 ? 12.373 17.246 -35.563 1.00 56.81 80 ARG A C 1
ATOM 709 O O . ARG A 1 80 ? 11.243 17.676 -35.762 1.00 56.81 80 ARG A O 1
ATOM 716 N N . ARG A 1 81 ? 13.347 17.339 -36.476 1.00 54.97 81 ARG A N 1
ATOM 717 C CA . ARG A 1 81 ? 13.104 17.840 -37.842 1.00 54.97 81 ARG A CA 1
ATOM 718 C C . ARG A 1 81 ? 12.273 16.854 -38.658 1.00 54.97 81 ARG A C 1
ATOM 720 O O . ARG A 1 81 ? 11.416 17.293 -39.412 1.00 54.97 81 ARG A O 1
ATOM 727 N N . GLU A 1 82 ? 12.499 15.556 -38.477 1.00 52.72 82 GLU A N 1
ATOM 728 C CA . GLU A 1 82 ? 11.702 14.492 -39.099 1.00 52.72 82 GLU A CA 1
ATOM 729 C C . GLU A 1 82 ? 10.286 14.414 -38.490 1.00 52.72 82 GLU A C 1
ATOM 731 O O . GLU A 1 82 ? 9.313 14.312 -39.226 1.00 52.72 82 GLU A O 1
ATOM 736 N N . MET A 1 83 ? 10.134 14.588 -37.174 1.00 46.28 83 MET A N 1
ATOM 737 C CA . MET A 1 83 ? 8.838 14.640 -36.488 1.00 46.28 83 MET A CA 1
ATOM 738 C C . MET A 1 83 ? 8.031 15.898 -36.808 1.00 46.28 83 MET A C 1
ATOM 740 O O . MET A 1 83 ? 6.823 15.797 -36.940 1.00 46.28 83 MET A O 1
ATOM 744 N N . ALA A 1 84 ? 8.662 17.062 -36.983 1.00 52.00 84 ALA A N 1
ATOM 745 C CA . ALA A 1 84 ? 7.956 18.272 -37.414 1.00 52.00 84 ALA A CA 1
ATOM 746 C C . ALA A 1 84 ? 7.381 18.135 -38.838 1.00 52.00 84 ALA A C 1
ATOM 748 O O . ALA A 1 84 ? 6.348 18.721 -39.137 1.00 52.00 84 ALA A O 1
ATOM 749 N N . LEU A 1 85 ? 8.020 17.328 -39.697 1.00 47.78 85 LEU A N 1
ATOM 750 C CA . LEU A 1 85 ? 7.489 16.961 -41.015 1.00 47.78 85 LEU A CA 1
ATOM 751 C C . LEU A 1 85 ? 6.326 15.957 -40.906 1.00 47.78 85 LEU A C 1
ATOM 753 O O . LEU A 1 85 ? 5.375 16.044 -41.673 1.00 47.78 85 LEU A O 1
ATOM 757 N N . ILE A 1 86 ? 6.380 15.043 -39.931 1.00 46.97 86 ILE A N 1
ATOM 758 C CA . ILE A 1 86 ? 5.318 14.064 -39.649 1.00 46.97 86 ILE A CA 1
ATOM 759 C C . ILE A 1 86 ? 4.109 14.713 -38.950 1.00 46.97 86 ILE A C 1
ATOM 761 O O . ILE A 1 86 ? 2.982 14.319 -39.220 1.00 46.97 86 ILE A O 1
ATOM 765 N N . GLU A 1 87 ? 4.298 15.702 -38.072 1.00 39.16 87 GLU A N 1
ATOM 766 C CA . GLU A 1 87 ? 3.208 16.449 -37.425 1.00 39.16 87 GLU A CA 1
ATOM 767 C C . GLU A 1 87 ? 2.426 17.302 -38.441 1.00 39.16 87 GLU A C 1
ATOM 769 O O . GLU A 1 87 ? 1.198 17.333 -38.373 1.00 39.16 87 GLU A O 1
ATOM 774 N N . ASP A 1 88 ? 3.089 17.898 -39.438 1.00 47.97 88 ASP A N 1
ATOM 775 C CA . ASP A 1 88 ? 2.405 18.571 -40.556 1.00 47.97 88 ASP A CA 1
ATOM 776 C C . ASP A 1 88 ? 1.580 17.585 -41.420 1.00 47.97 88 ASP A C 1
ATOM 778 O O . ASP A 1 88 ? 0.539 17.965 -41.960 1.00 47.97 88 ASP A O 1
ATOM 782 N N . GLU A 1 89 ? 1.975 16.306 -41.511 1.00 44.12 89 GLU A N 1
ATOM 783 C CA . GLU A 1 89 ? 1.189 15.254 -42.182 1.00 44.12 89 GLU A CA 1
ATOM 784 C C . GLU A 1 89 ? 0.056 14.686 -41.295 1.00 44.12 89 GLU A C 1
ATOM 786 O O . GLU A 1 89 ? -1.072 14.541 -41.769 1.00 44.12 89 GLU A O 1
ATOM 791 N N . LEU A 1 90 ? 0.308 14.405 -40.009 1.00 35.06 90 LEU A N 1
ATOM 792 C CA . LEU A 1 90 ? -0.637 13.778 -39.061 1.00 35.06 90 LEU A CA 1
ATOM 793 C C . LEU A 1 90 ? -1.746 14.713 -38.570 1.00 35.06 90 LEU A C 1
ATOM 795 O O . LEU A 1 90 ? -2.832 14.239 -38.234 1.00 35.06 90 LEU A O 1
ATOM 799 N N . PHE A 1 91 ? -1.493 16.022 -38.516 1.00 38.34 91 PHE A N 1
ATOM 800 C CA . PHE A 1 91 ? -2.484 17.022 -38.104 1.00 38.34 91 PHE A CA 1
ATOM 801 C C . PHE A 1 91 ? -3.157 17.728 -39.294 1.00 38.34 91 PHE A C 1
ATOM 803 O O . PHE A 1 91 ? -3.979 18.624 -39.093 1.00 38.34 91 PHE A O 1
ATOM 810 N N . SER A 1 92 ? -2.904 17.263 -40.527 1.00 41.75 92 SER A N 1
ATOM 811 C CA . SER A 1 92 ? -3.753 17.545 -41.689 1.00 41.75 92 SER A CA 1
ATOM 812 C C . SER A 1 92 ? -5.025 16.675 -41.658 1.00 41.75 92 SER A C 1
ATOM 814 O O . SER A 1 92 ? -5.163 15.671 -42.339 1.00 41.75 92 SER A O 1
ATOM 816 N N . ASP A 1 93 ? -5.952 17.042 -40.775 1.00 41.31 93 ASP A N 1
ATOM 817 C CA . ASP A 1 93 ? -7.401 16.765 -40.789 1.00 41.31 93 ASP A CA 1
ATOM 818 C C . ASP A 1 93 ? -7.943 15.373 -41.219 1.00 41.31 93 ASP A C 1
ATOM 820 O O . ASP A 1 93 ? -9.100 15.278 -41.633 1.00 41.31 93 ASP A O 1
ATOM 824 N N . HIS A 1 94 ? -7.190 14.268 -41.117 1.00 36.91 94 HIS A N 1
ATOM 825 C CA . HIS A 1 94 ? -7.668 12.917 -41.464 1.00 36.91 94 HIS A CA 1
ATOM 826 C C . HIS A 1 94 ? -7.467 11.879 -40.338 1.00 36.91 94 HIS A C 1
ATOM 828 O O . HIS A 1 94 ? -6.411 11.280 -40.177 1.00 36.91 94 HIS A O 1
ATOM 834 N N . ASN A 1 95 ? -8.570 11.618 -39.621 1.00 43.50 95 ASN A N 1
ATOM 835 C CA . ASN A 1 95 ? -8.979 10.368 -38.958 1.00 43.50 95 ASN A CA 1
ATOM 836 C C . ASN A 1 95 ? -7.948 9.594 -38.107 1.00 43.50 95 ASN A C 1
ATOM 838 O O . ASN A 1 95 ? -7.367 8.599 -38.544 1.00 43.50 95 ASN A O 1
ATOM 842 N N . PHE A 1 96 ? -7.911 9.902 -36.806 1.00 36.78 96 PHE A N 1
ATOM 843 C CA . PHE A 1 96 ? -7.573 8.904 -35.784 1.00 36.78 96 PHE A CA 1
ATOM 844 C C . PHE A 1 96 ? -8.585 7.744 -35.864 1.00 36.78 96 PHE A C 1
ATOM 846 O O . PHE A 1 96 ? -9.786 7.948 -35.689 1.00 36.78 96 PHE A O 1
ATOM 853 N N . SER A 1 97 ? -8.133 6.525 -36.179 1.00 47.16 97 SER A N 1
ATOM 854 C CA . SER A 1 97 ? -9.052 5.396 -36.376 1.00 47.16 97 SER A CA 1
ATOM 855 C C . SER A 1 97 ? -9.695 4.963 -35.050 1.00 47.16 97 SER A C 1
ATOM 857 O O . SER A 1 97 ? -8.990 4.686 -34.075 1.00 47.16 97 SER A O 1
ATOM 859 N N . LEU A 1 98 ? -11.026 4.837 -35.050 1.00 45.84 98 LEU A N 1
ATOM 860 C CA . LEU A 1 98 ? -11.876 4.357 -33.947 1.00 45.84 98 LEU A CA 1
ATOM 861 C C . LEU A 1 98 ? -11.362 3.046 -33.302 1.00 45.84 98 LEU A C 1
ATOM 863 O O . LEU A 1 98 ? -11.568 2.781 -32.120 1.00 45.84 98 LEU A O 1
ATOM 867 N N . GLU A 1 99 ? -10.651 2.229 -34.079 1.00 44.19 99 GLU A N 1
ATOM 868 C CA . GLU A 1 99 ? -10.086 0.941 -33.674 1.00 44.19 99 GLU A CA 1
ATOM 869 C C . GLU A 1 99 ? -8.932 1.066 -32.658 1.00 44.19 99 GLU A C 1
ATOM 871 O O . GLU A 1 99 ? -8.752 0.198 -31.800 1.00 44.19 99 GLU A O 1
ATOM 876 N N . SER A 1 100 ? -8.160 2.154 -32.715 1.00 44.31 100 SER A N 1
ATOM 877 C CA . SER A 1 100 ? -7.072 2.433 -31.766 1.00 44.31 100 SER A CA 1
ATOM 878 C C . SER A 1 100 ? -7.621 2.867 -30.408 1.00 44.31 100 SER A C 1
ATOM 880 O O . SER A 1 100 ? -7.108 2.441 -29.372 1.00 44.31 100 SER A O 1
ATOM 882 N N . GLU A 1 101 ? -8.704 3.646 -30.413 1.00 40.12 101 GLU A N 1
ATOM 883 C CA . GLU A 1 101 ? -9.431 4.087 -29.220 1.00 40.12 101 GLU A CA 1
ATOM 884 C C . GLU A 1 101 ? -10.152 2.923 -28.528 1.00 40.12 101 GLU A C 1
ATOM 886 O O . GLU A 1 101 ? -10.034 2.760 -27.311 1.00 40.12 101 GLU A O 1
ATOM 891 N N . MET A 1 102 ? -10.804 2.042 -29.297 1.00 43.50 102 MET A N 1
ATOM 892 C CA . MET A 1 102 ? -11.441 0.831 -28.765 1.00 43.50 102 MET A CA 1
ATOM 893 C C . MET A 1 102 ? -10.423 -0.130 -28.141 1.00 43.50 102 MET A C 1
ATOM 895 O O . MET A 1 102 ? -10.615 -0.571 -27.006 1.00 43.50 102 MET A O 1
ATOM 899 N N . ARG A 1 103 ? -9.278 -0.376 -28.799 1.00 44.59 103 ARG A N 1
ATOM 900 C CA . ARG A 1 103 ? -8.203 -1.176 -28.191 1.00 44.59 103 ARG A CA 1
ATOM 901 C C . ARG A 1 103 ? -7.624 -0.500 -26.945 1.00 44.59 103 ARG A C 1
ATOM 903 O O . ARG A 1 103 ? -7.171 -1.202 -26.052 1.00 44.59 103 ARG A O 1
ATOM 910 N N . PHE A 1 104 ? -7.580 0.830 -26.860 1.00 41.44 104 PHE A N 1
ATOM 911 C CA . PHE A 1 104 ? -7.117 1.546 -25.660 1.00 41.44 104 PHE A CA 1
ATOM 912 C C . PHE A 1 104 ? -8.101 1.442 -24.481 1.00 41.44 104 PHE A C 1
ATOM 914 O O . PHE A 1 104 ? -7.665 1.390 -23.330 1.00 41.44 104 PHE A O 1
ATOM 921 N N . GLN A 1 105 ? -9.409 1.384 -24.748 1.00 45.28 105 GLN A N 1
ATOM 922 C CA . GLN A 1 105 ? -10.446 1.246 -23.720 1.00 45.28 105 GLN A CA 1
ATOM 923 C C . GLN A 1 105 ? -10.597 -0.198 -23.215 1.00 45.28 105 GLN A C 1
ATOM 925 O O . GLN A 1 105 ? -10.630 -0.406 -22.001 1.00 45.28 105 GLN A O 1
ATOM 930 N N . GLU A 1 106 ? -10.569 -1.208 -24.094 1.00 47.91 106 GLU A N 1
ATOM 931 C CA . GLU A 1 106 ? -10.542 -2.627 -23.685 1.00 47.91 106 GLU A CA 1
ATOM 932 C C . GLU A 1 106 ? -9.294 -2.961 -22.840 1.00 47.91 106 GLU A C 1
ATOM 934 O O . GLU A 1 106 ? -9.343 -3.787 -21.925 1.00 47.91 106 GLU A O 1
ATOM 939 N N . ARG A 1 107 ? -8.181 -2.250 -23.076 1.00 51.94 107 ARG A N 1
ATOM 940 C CA . ARG A 1 107 ? -6.917 -2.347 -22.322 1.00 51.94 107 ARG A CA 1
ATOM 941 C C . ARG A 1 107 ? -6.942 -1.711 -20.920 1.00 51.94 107 ARG A C 1
ATOM 943 O O . ARG A 1 107 ? -5.938 -1.787 -20.225 1.00 51.94 107 ARG A O 1
ATOM 950 N N . ARG A 1 108 ? -8.037 -1.088 -20.456 1.00 52.75 108 ARG A N 1
ATOM 951 C CA . ARG A 1 108 ? -8.097 -0.416 -19.132 1.00 52.75 108 ARG A CA 1
ATOM 952 C C . ARG A 1 108 ? -8.916 -1.136 -18.058 1.00 52.75 108 ARG A C 1
ATOM 954 O O . ARG A 1 108 ? -8.987 -0.646 -16.930 1.00 52.75 108 ARG A O 1
ATOM 961 N N . GLU A 1 109 ? -9.511 -2.292 -18.359 1.00 62.88 109 GLU A N 1
ATOM 962 C CA . GLU A 1 109 ? -10.537 -2.881 -17.482 1.00 62.88 109 GLU A CA 1
ATOM 963 C C . GLU A 1 109 ? -10.330 -4.351 -17.092 1.00 62.88 109 GLU A C 1
ATOM 965 O O . GLU A 1 109 ? -11.181 -4.898 -16.397 1.00 62.88 109 GLU A O 1
ATOM 970 N N . LYS A 1 110 ? -9.197 -4.992 -17.424 1.00 64.44 110 LYS A N 1
ATOM 971 C CA . LYS A 1 110 ? -8.940 -6.400 -17.034 1.00 64.44 110 LYS A CA 1
ATOM 972 C C . LYS A 1 110 ? -9.094 -6.656 -15.528 1.00 64.44 110 LYS A C 1
ATOM 974 O O . LYS A 1 110 ? -9.594 -7.701 -15.119 1.00 64.44 110 LYS A O 1
ATOM 979 N N . TRP A 1 111 ? -8.725 -5.684 -14.694 1.00 69.06 111 TRP A N 1
ATOM 980 C CA . TRP A 1 111 ? -8.884 -5.759 -13.239 1.00 69.06 111 TRP A CA 1
ATOM 981 C C . TRP A 1 111 ? -10.351 -5.816 -12.786 1.00 69.06 111 TRP A C 1
ATOM 983 O O . TRP A 1 111 ? -10.626 -6.303 -11.691 1.00 69.06 111 TRP A O 1
ATOM 993 N N . LYS A 1 112 ? -11.311 -5.343 -13.598 1.00 73.75 112 LYS A N 1
ATOM 994 C CA . LYS A 1 112 ? -12.734 -5.356 -13.231 1.00 73.75 112 LYS A CA 1
ATOM 995 C C . LYS A 1 112 ? -13.270 -6.766 -13.070 1.00 73.75 112 LYS A C 1
ATOM 997 O O . LYS A 1 112 ? -14.196 -6.936 -12.284 1.00 73.75 112 LYS A O 1
ATOM 1002 N N . ASP A 1 113 ? -12.684 -7.752 -13.747 1.00 79.75 113 ASP A N 1
ATOM 1003 C CA . ASP A 1 113 ? -13.055 -9.165 -13.631 1.00 79.75 113 ASP A CA 1
ATOM 1004 C C . ASP A 1 113 ? -12.125 -10.000 -12.757 1.00 79.75 113 ASP A C 1
ATOM 1006 O O . ASP A 1 113 ? -12.404 -11.171 -12.488 1.00 79.75 113 ASP A O 1
ATOM 1010 N N . ASP A 1 114 ? -11.084 -9.377 -12.216 1.00 84.44 114 ASP A N 1
ATOM 1011 C CA . ASP A 1 114 ? -10.173 -10.013 -11.284 1.00 84.44 114 ASP A CA 1
ATOM 1012 C C . ASP A 1 114 ? -10.903 -10.367 -9.972 1.00 84.44 114 ASP A C 1
ATOM 1014 O O . ASP A 1 114 ? -11.358 -9.503 -9.215 1.00 84.44 114 ASP A O 1
ATOM 1018 N N . LYS A 1 115 ? -11.027 -11.672 -9.699 1.00 90.31 115 LYS A N 1
ATOM 1019 C CA . LYS A 1 115 ? -11.689 -12.194 -8.493 1.00 90.31 115 LYS A CA 1
ATOM 1020 C C . LYS A 1 115 ? -11.012 -11.718 -7.208 1.00 90.31 115 LYS A C 1
ATOM 1022 O O . LYS A 1 115 ? -11.718 -11.344 -6.273 1.00 90.31 115 LYS A O 1
ATOM 1027 N N . LEU A 1 116 ? -9.679 -11.672 -7.185 1.00 92.75 116 LEU A N 1
ATOM 1028 C CA . LEU A 1 116 ? -8.919 -11.210 -6.026 1.00 92.75 116 LEU A CA 1
ATOM 1029 C C . LEU A 1 116 ? -9.202 -9.733 -5.768 1.00 92.75 116 LEU A C 1
ATOM 1031 O O . LEU A 1 116 ? -9.455 -9.348 -4.629 1.00 92.75 116 LEU A O 1
ATOM 1035 N N . TYR A 1 117 ? -9.235 -8.915 -6.825 1.00 90.12 117 TYR A N 1
ATOM 1036 C CA . TYR A 1 117 ? -9.618 -7.509 -6.703 1.00 90.12 117 TYR A CA 1
ATOM 1037 C C . TYR A 1 117 ? -11.036 -7.355 -6.145 1.00 90.12 117 TYR A C 1
ATOM 1039 O O . TYR A 1 117 ? -11.236 -6.571 -5.219 1.00 90.12 117 TYR A O 1
ATOM 1047 N N . LYS A 1 118 ? -12.021 -8.094 -6.677 1.00 89.62 118 LYS A N 1
ATOM 1048 C CA . LYS A 1 118 ? -13.419 -8.010 -6.217 1.00 89.62 118 LYS A CA 1
ATOM 1049 C C . LYS A 1 118 ? -13.527 -8.313 -4.720 1.00 89.62 118 LYS A C 1
ATOM 1051 O O . LYS A 1 118 ? -14.148 -7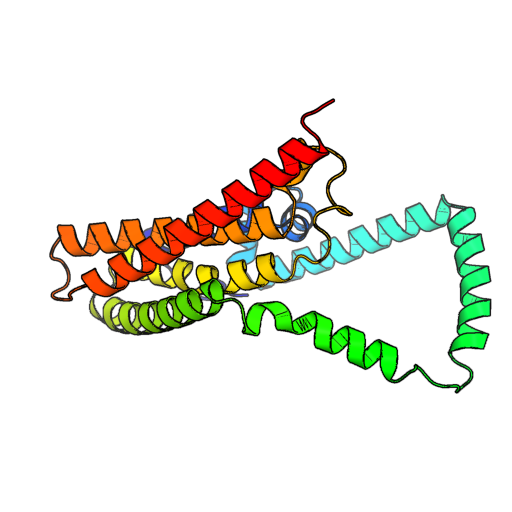.538 -3.994 1.00 89.62 118 LYS A O 1
ATOM 1056 N N . ILE A 1 119 ? -12.882 -9.387 -4.260 1.00 93.12 119 ILE A N 1
ATOM 1057 C CA . ILE A 1 119 ? -12.872 -9.784 -2.844 1.00 93.12 119 ILE A CA 1
ATOM 1058 C C . ILE A 1 119 ? -12.148 -8.732 -1.997 1.00 93.12 119 ILE A C 1
ATOM 1060 O O . ILE A 1 119 ? -12.700 -8.248 -1.009 1.00 93.12 119 ILE A O 1
ATOM 1064 N N . ALA A 1 120 ? -10.947 -8.317 -2.410 1.00 92.81 120 ALA A N 1
ATOM 1065 C CA . ALA A 1 120 ? -10.161 -7.322 -1.691 1.00 92.81 120 ALA A CA 1
ATOM 1066 C C . ALA A 1 120 ? -10.871 -5.969 -1.598 1.00 92.81 120 ALA A C 1
ATOM 1068 O O . ALA A 1 120 ? -10.815 -5.326 -0.559 1.00 92.81 120 ALA A O 1
ATOM 1069 N N . LYS A 1 121 ? -11.578 -5.541 -2.647 1.00 89.62 121 LYS A N 1
ATOM 1070 C CA . LYS A 1 121 ? -12.332 -4.284 -2.659 1.00 89.62 121 LYS A CA 1
ATOM 1071 C C . LYS A 1 121 ? -13.461 -4.292 -1.636 1.00 89.62 121 LYS A C 1
ATOM 1073 O O . LYS A 1 121 ? -13.595 -3.324 -0.892 1.00 89.62 121 LYS A O 1
ATOM 1078 N N . VAL A 1 122 ? -14.268 -5.355 -1.616 1.00 88.56 122 VAL A N 1
ATOM 1079 C CA . VAL A 1 122 ? -15.363 -5.499 -0.643 1.00 88.56 122 VAL A CA 1
ATOM 1080 C C . VAL A 1 122 ? -14.788 -5.492 0.770 1.00 88.56 122 VAL A C 1
ATOM 1082 O O . VAL A 1 122 ? -15.193 -4.671 1.589 1.00 88.56 122 VAL A O 1
ATOM 1085 N N . TRP A 1 123 ? -13.754 -6.303 1.005 1.00 92.88 123 TRP A N 1
ATOM 1086 C CA . TRP A 1 123 ? -13.054 -6.350 2.284 1.00 92.88 123 TRP A CA 1
ATOM 1087 C C . TRP A 1 123 ? -12.513 -4.976 2.710 1.00 92.88 123 TRP A C 1
ATOM 1089 O O . TRP A 1 123 ? -12.763 -4.549 3.832 1.00 92.88 123 TRP A O 1
ATOM 1099 N N . SER A 1 124 ? -11.834 -4.243 1.822 1.00 87.94 124 SER A N 1
ATOM 1100 C CA . SER A 1 124 ? -11.284 -2.912 2.110 1.00 87.94 124 SER A CA 1
ATOM 1101 C C . SER A 1 124 ? -12.370 -1.898 2.472 1.00 87.94 124 SER A C 1
ATOM 1103 O O . SER A 1 124 ? -12.188 -1.138 3.419 1.00 87.94 124 SER A O 1
ATOM 1105 N N . ILE A 1 125 ? -13.494 -1.881 1.748 1.00 84.88 125 ILE A N 1
ATOM 1106 C CA . ILE A 1 125 ? -14.607 -0.953 2.005 1.00 84.88 125 ILE A CA 1
ATOM 1107 C C . ILE A 1 125 ? -15.251 -1.245 3.362 1.00 84.88 125 ILE A C 1
ATOM 1109 O O . ILE A 1 125 ? -15.473 -0.320 4.148 1.00 84.88 125 ILE A O 1
ATOM 1113 N N . ASP A 1 126 ? -15.526 -2.516 3.651 1.00 87.00 126 ASP A N 1
ATOM 1114 C CA . ASP A 1 126 ? -16.151 -2.896 4.914 1.00 87.00 126 ASP A CA 1
ATOM 1115 C C . ASP A 1 126 ? -15.204 -2.643 6.093 1.00 87.00 126 ASP A C 1
ATOM 1117 O O . ASP A 1 126 ? -15.619 -2.064 7.100 1.00 87.00 126 ASP A O 1
ATOM 1121 N N . MET A 1 127 ? -13.915 -2.971 5.943 1.00 88.19 127 MET A N 1
ATOM 1122 C CA . MET A 1 127 ? -12.878 -2.644 6.925 1.00 88.19 127 MET A CA 1
ATOM 1123 C C . MET A 1 127 ? -12.784 -1.142 7.176 1.00 88.19 127 MET A C 1
ATOM 1125 O O . MET A 1 127 ? -12.794 -0.724 8.331 1.00 88.19 127 MET A O 1
ATOM 1129 N N . LEU A 1 128 ? -12.744 -0.322 6.122 1.00 86.00 128 LEU A N 1
ATOM 1130 C CA . LEU A 1 128 ? -12.684 1.132 6.245 1.00 86.00 128 LEU A CA 1
ATOM 1131 C C . LEU A 1 128 ? -13.876 1.658 7.045 1.00 86.00 128 LEU A C 1
ATOM 1133 O O . LEU A 1 128 ? -13.695 2.384 8.020 1.00 86.00 128 LEU A O 1
ATOM 1137 N N . LYS A 1 129 ? -15.091 1.250 6.663 1.00 82.94 129 LYS A N 1
ATOM 1138 C CA . LYS A 1 129 ? -16.326 1.683 7.319 1.00 82.94 129 LYS A CA 1
ATOM 1139 C C . LYS A 1 129 ? -16.327 1.309 8.801 1.00 82.94 129 LYS A C 1
ATOM 1141 O O . LYS A 1 129 ? -16.527 2.168 9.654 1.00 82.94 129 LYS A O 1
ATOM 1146 N N . ARG A 1 130 ? -16.060 0.039 9.121 1.00 87.75 130 ARG A N 1
ATOM 1147 C CA . ARG A 1 130 ? -16.090 -0.451 10.508 1.00 87.75 130 ARG A CA 1
ATOM 1148 C C . ARG A 1 130 ? -14.974 0.132 11.359 1.00 87.75 130 ARG A C 1
ATOM 1150 O O . ARG A 1 130 ? -15.222 0.535 12.493 1.00 87.75 130 ARG A O 1
ATOM 1157 N N . SER A 1 131 ? -13.753 0.187 10.838 1.00 88.56 131 SER A N 1
ATOM 1158 C CA . SER A 1 131 ? -12.630 0.757 11.575 1.00 88.56 131 SER A CA 1
ATOM 1159 C C . SER A 1 131 ? -12.788 2.258 11.780 1.00 88.56 131 SER A C 1
ATOM 1161 O O . SER A 1 131 ? -12.335 2.741 12.810 1.00 88.56 131 SER A O 1
ATOM 1163 N N . CYS A 1 132 ? -13.466 2.978 10.881 1.00 87.94 132 CYS A N 1
ATOM 1164 C CA . CYS A 1 132 ? -13.742 4.406 11.048 1.00 87.94 132 CYS A CA 1
ATOM 1165 C C . CYS A 1 132 ? -14.701 4.623 12.219 1.00 87.94 132 CYS A C 1
ATOM 1167 O O . CYS A 1 132 ? -14.341 5.305 13.179 1.00 87.94 132 CYS A O 1
ATOM 1169 N N . ASP A 1 133 ? -15.847 3.931 12.202 1.00 87.25 133 ASP A N 1
ATOM 1170 C CA . ASP A 1 133 ? -16.851 3.989 13.272 1.00 87.25 133 ASP A CA 1
ATOM 1171 C C . ASP A 1 133 ? -16.242 3.668 14.650 1.00 87.25 133 ASP A C 1
ATOM 1173 O O . ASP A 1 133 ? -16.559 4.301 15.660 1.00 87.25 133 ASP A O 1
ATOM 1177 N N . LEU A 1 134 ? -15.360 2.664 14.710 1.00 90.25 134 LEU A N 1
ATOM 1178 C CA . LEU A 1 134 ? -14.684 2.266 15.944 1.00 90.25 134 LEU A CA 1
ATOM 1179 C C . LEU A 1 134 ? -13.587 3.260 16.347 1.00 90.25 134 LEU A C 1
ATOM 1181 O O . LEU A 1 134 ? -13.424 3.547 17.535 1.00 90.25 134 LEU A O 1
ATOM 1185 N N . TYR A 1 135 ? -12.829 3.793 15.387 1.00 90.88 135 TYR A N 1
ATOM 1186 C CA . TYR A 1 135 ? -11.730 4.714 15.668 1.00 90.88 135 TYR A CA 1
ATOM 1187 C C . TYR A 1 135 ? -12.241 6.046 16.209 1.00 90.88 135 TYR A C 1
ATOM 1189 O O . TYR A 1 135 ? -11.657 6.589 17.144 1.00 90.88 135 TYR A O 1
ATOM 1197 N N . GLU A 1 136 ? -13.363 6.544 15.691 1.00 89.44 136 GLU A N 1
ATOM 1198 C CA . GLU A 1 136 ? -14.010 7.754 16.204 1.00 89.44 136 GLU A CA 1
ATOM 1199 C C . GLU A 1 136 ? -14.375 7.644 17.688 1.00 89.44 136 GLU A C 1
ATOM 1201 O O . GLU A 1 136 ? -14.258 8.627 18.417 1.00 89.44 136 GLU A O 1
ATOM 1206 N N . ARG A 1 137 ? -14.750 6.444 18.150 1.00 88.62 137 ARG A N 1
ATOM 1207 C CA . ARG A 1 137 ? -15.180 6.190 19.534 1.00 88.62 137 ARG A CA 1
ATOM 1208 C C . ARG A 1 137 ? -14.032 5.876 20.483 1.00 88.62 137 ARG A C 1
ATOM 1210 O O . ARG A 1 137 ? -14.068 6.290 21.636 1.00 88.62 137 ARG A O 1
ATOM 1217 N N . HIS A 1 138 ? -13.051 5.106 20.020 1.00 88.31 138 HIS A N 1
ATOM 1218 C CA . HIS A 1 138 ? -12.038 4.510 20.894 1.00 88.31 138 HIS A CA 1
ATOM 1219 C C . HIS A 1 138 ? -10.631 5.070 20.697 1.00 88.31 138 HIS A C 1
ATOM 1221 O O . HIS A 1 138 ? -9.812 4.968 21.604 1.00 88.31 138 HIS A O 1
ATOM 1227 N N . LYS A 1 139 ? -10.336 5.631 19.519 1.00 89.62 139 LYS A N 1
ATOM 1228 C CA . LYS A 1 139 ? -9.021 6.185 19.164 1.00 89.62 139 LYS A CA 1
ATOM 1229 C C . LYS A 1 139 ? -7.842 5.215 19.350 1.00 89.62 139 LYS A C 1
ATOM 1231 O O . LYS A 1 139 ? -6.718 5.634 19.593 1.00 89.62 139 LYS A O 1
ATOM 1236 N N . PHE A 1 140 ? -8.065 3.907 19.201 1.00 92.31 140 PHE A N 1
ATOM 1237 C CA . PHE A 1 140 ? -6.976 2.930 19.279 1.00 92.31 140 PHE A CA 1
ATOM 1238 C C . PHE A 1 140 ? -6.075 2.975 18.047 1.00 92.31 140 PHE A C 1
ATOM 1240 O O . PHE A 1 140 ? -6.555 2.899 16.91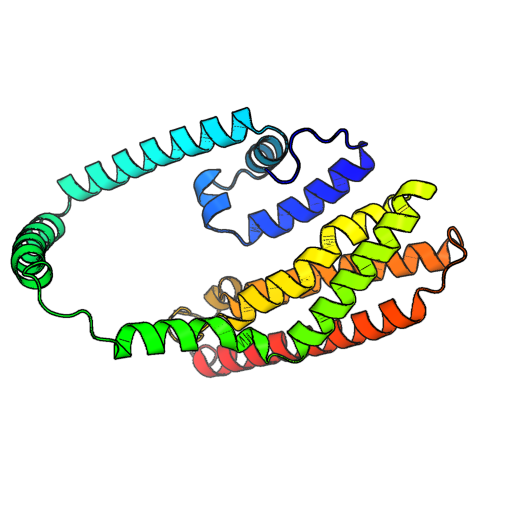3 1.00 92.31 140 PHE A O 1
ATOM 1247 N N . ILE A 1 141 ? -4.760 2.980 18.274 1.00 94.12 141 ILE A N 1
ATOM 1248 C CA . ILE A 1 141 ? -3.761 3.065 17.205 1.00 94.12 141 ILE A CA 1
ATOM 1249 C C . ILE A 1 141 ? -3.864 1.923 16.181 1.00 94.12 141 ILE A C 1
ATOM 1251 O O . ILE A 1 141 ? -3.657 2.126 14.987 1.00 94.12 141 ILE A O 1
ATOM 1255 N N . HIS A 1 142 ? -4.266 0.723 16.608 1.00 95.12 142 HIS A N 1
ATOM 1256 C CA . HIS A 1 142 ? -4.462 -0.412 15.702 1.00 95.12 142 HIS A CA 1
ATOM 1257 C C . HIS A 1 142 ? -5.621 -0.205 14.721 1.00 95.12 142 HIS A C 1
ATOM 1259 O O . HIS A 1 142 ? -5.520 -0.626 13.571 1.00 95.12 142 HIS A O 1
ATOM 1265 N N . LEU A 1 143 ? -6.682 0.505 15.120 1.00 93.75 143 LEU A N 1
ATOM 1266 C CA . LEU A 1 143 ? -7.752 0.890 14.197 1.00 93.75 143 LEU A CA 1
ATOM 1267 C C . LEU A 1 143 ? -7.252 1.928 13.188 1.00 93.75 143 LEU A C 1
ATOM 1269 O O . LEU A 1 143 ? -7.529 1.798 11.999 1.00 93.75 143 LEU A O 1
ATOM 1273 N N . PHE A 1 144 ? -6.455 2.904 13.633 1.00 94.31 144 PHE A N 1
ATOM 1274 C CA . PHE A 1 144 ? -5.829 3.879 12.738 1.00 94.31 144 PHE A CA 1
ATOM 1275 C C . PHE A 1 144 ? -4.899 3.214 11.712 1.00 94.31 144 PHE A C 1
ATOM 1277 O O . PHE A 1 144 ? -4.970 3.503 10.517 1.00 94.31 144 PHE A O 1
ATOM 1284 N N . ARG A 1 145 ? -4.079 2.248 12.148 1.00 95.31 145 ARG A N 1
ATOM 1285 C CA . ARG A 1 145 ? -3.226 1.448 11.258 1.00 95.31 145 ARG A CA 1
ATOM 1286 C C . ARG A 1 145 ? -4.040 0.683 10.223 1.00 95.31 145 ARG A C 1
ATOM 1288 O O . ARG A 1 145 ? -3.674 0.692 9.048 1.00 95.31 145 ARG A O 1
ATOM 1295 N N . ILE A 1 146 ? -5.159 0.079 10.617 1.00 94.25 146 ILE A N 1
ATOM 1296 C CA . ILE A 1 146 ? -6.069 -0.577 9.673 1.00 94.25 146 ILE A CA 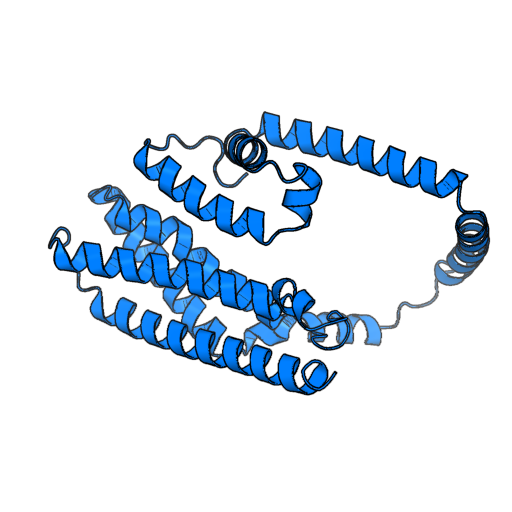1
ATOM 1297 C C . ILE A 1 146 ? -6.615 0.433 8.658 1.00 94.25 146 ILE A C 1
ATOM 1299 O O . ILE A 1 146 ? -6.519 0.173 7.461 1.00 94.25 146 ILE A O 1
ATOM 1303 N N . LEU A 1 147 ? -7.116 1.590 9.105 1.00 91.31 147 LEU A N 1
ATOM 1304 C CA . LEU A 1 147 ? -7.645 2.645 8.230 1.00 91.31 147 LEU A CA 1
ATOM 1305 C C . LEU A 1 147 ? -6.625 3.090 7.178 1.00 91.31 147 LEU A C 1
ATOM 1307 O O . LEU A 1 147 ? -6.957 3.204 5.998 1.00 91.31 147 LEU A O 1
ATOM 1311 N N . LYS A 1 148 ? -5.371 3.292 7.593 1.00 90.12 148 LYS 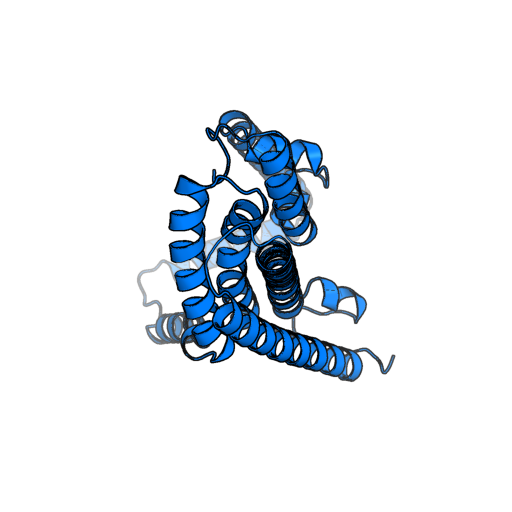A N 1
ATOM 1312 C CA . LYS A 1 148 ? -4.293 3.719 6.698 1.00 90.12 148 LYS A CA 1
ATOM 1313 C C . LYS A 1 148 ? -3.875 2.650 5.693 1.00 90.12 148 LYS A C 1
ATOM 1315 O O . LYS A 1 148 ? -3.477 3.013 4.597 1.00 90.12 148 LYS A O 1
ATOM 1320 N N . ASN A 1 149 ? -3.980 1.362 6.020 1.00 92.44 149 ASN A N 1
ATOM 1321 C CA . ASN A 1 149 ? -3.486 0.282 5.156 1.00 92.44 149 ASN A CA 1
ATOM 1322 C C . ASN A 1 149 ? -4.584 -0.363 4.290 1.00 92.44 149 ASN A C 1
ATOM 1324 O O . ASN A 1 149 ? -4.331 -0.698 3.132 1.00 92.44 149 ASN A O 1
ATOM 1328 N N . CYS A 1 150 ? -5.812 -0.518 4.799 1.00 89.19 150 CYS A N 1
ATOM 1329 C CA . CYS A 1 150 ? -6.851 -1.323 4.142 1.00 89.19 150 CYS A CA 1
ATOM 1330 C C . CYS A 1 150 ? -7.233 -0.804 2.745 1.00 89.19 150 CYS A C 1
ATOM 1332 O O . CYS A 1 150 ? -7.424 -1.606 1.832 1.00 89.19 150 CYS A O 1
ATOM 1334 N N . ASN A 1 151 ? -7.251 0.516 2.535 1.00 82.19 151 ASN A N 1
ATOM 1335 C CA . ASN A 1 151 ? -7.535 1.136 1.234 1.00 82.19 151 ASN A CA 1
ATOM 1336 C C . ASN A 1 151 ? -6.466 0.845 0.169 1.00 82.19 151 ASN A C 1
ATOM 1338 O O . ASN A 1 151 ? -6.753 0.858 -1.033 1.00 82.19 151 ASN A O 1
ATOM 1342 N N . TYR A 1 152 ? -5.231 0.567 0.588 1.00 86.69 152 TYR A N 1
ATOM 1343 C CA . TYR A 1 152 ? -4.150 0.286 -0.348 1.00 86.69 152 TYR A CA 1
ATOM 1344 C C . TYR A 1 152 ? -4.145 -1.161 -0.850 1.00 86.69 152 TYR A C 1
ATOM 1346 O O . TYR A 1 152 ? -3.593 -1.415 -1.912 1.00 86.69 152 TYR A O 1
ATOM 1354 N N . VAL A 1 153 ? -4.801 -2.102 -0.164 1.00 90.06 153 VAL A N 1
ATOM 1355 C CA . VAL A 1 153 ? -4.834 -3.516 -0.583 1.00 90.06 153 VAL A CA 1
ATOM 1356 C C . VAL A 1 153 ? -5.459 -3.651 -1.978 1.00 90.06 153 VAL A C 1
ATOM 1358 O O . VAL A 1 153 ? -4.787 -4.013 -2.943 1.00 90.06 153 VAL A O 1
ATOM 1361 N N . ALA A 1 154 ? -6.727 -3.258 -2.131 1.00 86.94 154 ALA A N 1
ATOM 1362 C CA . ALA A 1 154 ? -7.419 -3.361 -3.415 1.00 86.94 154 ALA A CA 1
ATOM 1363 C C . ALA A 1 154 ? -6.795 -2.476 -4.509 1.00 86.94 154 ALA A C 1
ATOM 1365 O O . ALA A 1 154 ? -6.713 -2.893 -5.664 1.00 86.94 154 ALA A O 1
ATOM 1366 N N . SER A 1 155 ? -6.330 -1.267 -4.172 1.00 84.31 155 SER A N 1
ATOM 1367 C CA . SER A 1 155 ? -5.737 -0.360 -5.167 1.00 84.31 155 SER A CA 1
ATOM 1368 C C . SER A 1 155 ? -4.392 -0.858 -5.701 1.00 84.31 155 SER A C 1
ATOM 1370 O O . SER A 1 155 ? -4.106 -0.673 -6.883 1.00 84.31 155 SER A O 1
ATOM 1372 N N . LYS A 1 156 ? -3.585 -1.541 -4.881 1.00 86.75 156 LYS A N 1
ATOM 1373 C CA . LYS A 1 156 ? -2.320 -2.136 -5.334 1.00 86.75 156 LYS A CA 1
ATOM 1374 C C . LYS A 1 156 ? -2.513 -3.433 -6.115 1.00 86.75 156 LYS A C 1
ATOM 1376 O O . LYS A 1 156 ? -1.729 -3.692 -7.023 1.00 86.75 156 LYS A O 1
ATOM 1381 N N . ILE A 1 157 ? -3.600 -4.168 -5.874 1.00 85.25 157 ILE A N 1
ATOM 1382 C CA . ILE A 1 157 ? -4.027 -5.249 -6.775 1.00 85.25 157 ILE A CA 1
ATOM 1383 C C . ILE A 1 157 ? -4.393 -4.685 -8.153 1.00 85.25 157 ILE A C 1
ATOM 1385 O O . ILE A 1 157 ? -3.927 -5.217 -9.148 1.00 85.25 157 ILE A O 1
ATOM 1389 N N . VAL A 1 158 ? -5.142 -3.575 -8.242 1.00 82.25 158 VAL A N 1
ATOM 1390 C CA . VAL A 1 158 ? -5.429 -2.929 -9.545 1.00 82.25 158 VAL A CA 1
ATOM 1391 C C . VAL A 1 158 ? -4.147 -2.499 -10.248 1.00 82.25 158 VAL A C 1
ATOM 1393 O O . VAL A 1 158 ? -4.015 -2.697 -11.453 1.00 82.25 158 VAL A O 1
ATOM 1396 N N . TYR A 1 159 ? -3.205 -1.918 -9.502 1.00 74.06 159 TYR A N 1
ATOM 1397 C CA . TYR A 1 159 ? -1.899 -1.542 -10.036 1.00 74.06 159 TYR A CA 1
ATOM 1398 C C . TYR A 1 159 ? -1.166 -2.751 -10.640 1.00 74.06 159 TYR A C 1
ATOM 1400 O O . TYR A 1 159 ? -0.694 -2.655 -11.766 1.00 74.06 159 TYR A O 1
ATOM 1408 N N . ALA A 1 160 ? -1.159 -3.895 -9.947 1.00 80.19 160 ALA A N 1
ATOM 1409 C CA . ALA A 1 160 ? -0.556 -5.132 -10.439 1.00 80.19 160 ALA A CA 1
ATOM 1410 C C . ALA A 1 160 ? -1.299 -5.746 -11.638 1.00 80.19 160 ALA A C 1
ATOM 1412 O O . ALA A 1 160 ? -0.676 -6.173 -12.599 1.00 80.19 160 ALA A O 1
ATOM 1413 N N . SER A 1 161 ? -2.633 -5.791 -11.613 1.00 73.25 161 SER A N 1
ATOM 1414 C CA . SER A 1 161 ? -3.438 -6.422 -12.672 1.00 73.25 161 SER A CA 1
ATOM 1415 C C . SER A 1 161 ? -3.467 -5.621 -13.981 1.00 73.25 161 SER A C 1
ATOM 1417 O O . SER A 1 161 ? -3.970 -6.114 -14.990 1.00 73.25 161 SER A O 1
ATOM 1419 N N . ASN A 1 162 ? -2.943 -4.393 -13.962 1.00 68.25 162 ASN A N 1
ATOM 1420 C CA . ASN A 1 162 ? -2.704 -3.563 -15.141 1.00 68.25 162 ASN A CA 1
ATOM 1421 C C . ASN A 1 162 ? -1.281 -3.712 -15.700 1.00 68.25 162 ASN A C 1
ATOM 1423 O O . ASN A 1 162 ? -0.878 -2.908 -16.534 1.00 68.25 162 ASN A O 1
ATOM 1427 N N . ASP A 1 163 ? -0.510 -4.693 -15.241 1.00 67.06 163 ASP A N 1
ATOM 1428 C CA . ASP A 1 163 ? 0.760 -5.052 -15.858 1.00 67.06 163 ASP A CA 1
ATOM 1429 C C . ASP A 1 163 ? 0.482 -5.860 -17.133 1.00 67.06 163 ASP A C 1
ATOM 1431 O O . ASP A 1 163 ? -0.040 -6.979 -17.080 1.00 67.06 163 ASP A O 1
ATOM 1435 N N . TYR A 1 164 ? 0.731 -5.248 -18.289 1.00 53.44 164 TYR A N 1
ATOM 1436 C CA . TYR A 1 164 ? 0.405 -5.843 -19.585 1.00 53.44 164 TYR A CA 1
ATOM 1437 C C . TYR A 1 164 ? 1.576 -6.630 -20.185 1.00 53.44 164 TYR A C 1
ATOM 1439 O O . TYR A 1 164 ? 1.302 -7.585 -20.911 1.00 53.44 164 TYR A O 1
ATOM 1447 N N . ASP A 1 165 ? 2.822 -6.344 -19.781 1.00 55.84 165 ASP A N 1
ATOM 1448 C CA . ASP A 1 165 ? 4.027 -6.838 -20.456 1.00 55.84 165 ASP A CA 1
ATOM 1449 C C . ASP A 1 165 ? 5.095 -7.315 -19.448 1.00 55.84 165 ASP A C 1
ATOM 1451 O O . ASP A 1 165 ? 6.162 -6.725 -19.287 1.00 55.84 165 ASP A O 1
ATOM 1455 N N . PHE A 1 166 ? 4.811 -8.423 -18.750 1.00 54.97 166 PHE A N 1
ATOM 1456 C CA . PHE A 1 166 ? 5.766 -9.061 -17.823 1.00 54.97 166 PHE A CA 1
ATOM 1457 C C . PHE A 1 166 ? 7.116 -9.396 -18.493 1.00 54.97 166 PHE A C 1
ATOM 1459 O O . PHE A 1 166 ? 8.138 -9.432 -17.814 1.00 54.97 166 PHE A O 1
ATOM 1466 N N . GLU A 1 167 ? 7.116 -9.637 -19.809 1.00 52.53 167 GLU A N 1
ATOM 1467 C CA . GLU A 1 167 ? 8.290 -10.038 -20.598 1.00 52.53 167 GLU A CA 1
ATOM 1468 C C . GLU A 1 167 ? 9.064 -8.849 -21.204 1.00 52.53 167 GLU A C 1
ATOM 1470 O O . GLU A 1 167 ? 10.266 -8.981 -21.411 1.00 52.53 167 GLU A O 1
ATOM 1475 N N . ASP A 1 168 ? 8.437 -7.681 -21.418 1.00 52.19 168 ASP A N 1
ATOM 1476 C CA . ASP A 1 168 ? 9.096 -6.535 -22.080 1.00 52.19 168 ASP A CA 1
ATOM 1477 C C . ASP A 1 168 ? 9.866 -5.620 -21.107 1.00 52.19 168 ASP A C 1
ATOM 1479 O O . ASP A 1 168 ? 10.646 -4.774 -21.538 1.00 52.19 168 ASP A O 1
ATOM 1483 N N . VAL A 1 169 ? 9.650 -5.760 -19.791 1.00 53.19 169 VAL A N 1
ATOM 1484 C CA . VAL A 1 169 ? 10.220 -4.860 -18.761 1.00 53.19 169 VAL A CA 1
ATOM 1485 C C . VAL A 1 169 ? 11.361 -5.503 -17.959 1.00 53.19 169 VAL A C 1
ATOM 1487 O O . VAL A 1 169 ? 12.114 -4.804 -17.284 1.00 53.19 169 VAL A O 1
ATOM 1490 N N . ILE A 1 170 ? 11.504 -6.829 -18.000 1.00 56.22 170 ILE A N 1
ATOM 1491 C CA . ILE A 1 170 ? 12.508 -7.556 -17.213 1.00 56.22 170 ILE A CA 1
ATOM 1492 C C . ILE A 1 170 ? 13.698 -7.887 -18.127 1.00 56.22 170 ILE A C 1
ATOM 1494 O O . ILE A 1 170 ? 13.583 -8.714 -19.029 1.00 56.22 170 ILE A O 1
ATOM 1498 N N . GLU A 1 171 ? 14.855 -7.258 -17.906 1.00 60.75 171 GLU A N 1
ATOM 1499 C CA . GLU A 1 171 ? 16.072 -7.560 -18.679 1.00 60.75 171 GLU A CA 1
ATOM 1500 C C . GLU A 1 171 ? 16.853 -8.720 -18.044 1.00 60.75 171 GLU A C 1
ATOM 1502 O O . GLU A 1 171 ? 17.490 -9.515 -18.737 1.00 60.75 171 GLU A O 1
ATOM 1507 N N . ASN A 1 172 ? 16.777 -8.855 -16.718 1.00 65.69 172 ASN A N 1
ATOM 1508 C CA . ASN A 1 172 ? 17.338 -9.968 -15.958 1.00 65.69 172 ASN A CA 1
ATOM 1509 C C . ASN A 1 172 ? 16.525 -10.261 -14.679 1.00 65.69 172 ASN A C 1
ATOM 1511 O O . ASN A 1 172 ? 15.668 -9.486 -14.262 1.00 65.69 172 ASN A O 1
ATOM 1515 N N . PHE A 1 173 ? 16.821 -11.374 -13.999 1.00 64.69 173 PHE A N 1
ATOM 1516 C CA . PHE A 1 173 ? 16.078 -11.800 -12.805 1.00 64.69 173 PHE A CA 1
ATOM 1517 C C . PHE A 1 173 ? 16.047 -10.761 -11.663 1.00 64.69 173 PHE A C 1
ATOM 1519 O O . PHE A 1 173 ? 15.068 -10.706 -10.917 1.00 64.69 173 PHE A O 1
ATOM 1526 N N . ASN A 1 174 ? 17.077 -9.916 -11.524 1.00 67.88 174 ASN A N 1
ATOM 1527 C CA . ASN A 1 174 ? 17.111 -8.885 -10.479 1.00 67.88 174 ASN A CA 1
ATOM 1528 C C . ASN A 1 174 ? 16.084 -7.767 -10.729 1.00 67.88 174 ASN A C 1
ATOM 1530 O O . ASN A 1 174 ? 15.656 -7.113 -9.775 1.00 67.88 174 ASN A O 1
ATOM 1534 N N . ASP A 1 175 ? 15.633 -7.590 -11.973 1.00 70.62 175 ASP A N 1
ATOM 1535 C CA . ASP A 1 175 ? 14.645 -6.572 -12.341 1.00 70.62 175 ASP A CA 1
ATOM 1536 C C . ASP A 1 175 ? 13.215 -6.980 -11.962 1.00 70.62 175 ASP A C 1
ATOM 1538 O O . ASP A 1 175 ? 12.319 -6.136 -11.905 1.00 70.62 175 ASP A O 1
ATOM 1542 N N . LEU A 1 176 ? 12.997 -8.251 -11.589 1.00 72.44 176 LEU A N 1
ATOM 1543 C CA . LEU A 1 176 ? 11.710 -8.732 -11.078 1.00 72.44 176 LEU A CA 1
ATOM 1544 C C . LEU A 1 176 ? 11.222 -7.900 -9.885 1.00 72.44 176 LEU A C 1
ATOM 1546 O O . LEU A 1 176 ? 10.026 -7.649 -9.758 1.00 72.44 176 LEU A O 1
ATOM 1550 N N . ALA A 1 177 ? 12.139 -7.421 -9.038 1.00 71.38 177 ALA A N 1
ATOM 1551 C CA . ALA A 1 177 ? 11.806 -6.580 -7.889 1.00 71.38 177 ALA A CA 1
ATOM 1552 C C . ALA A 1 177 ? 11.141 -5.243 -8.275 1.00 71.38 177 ALA A C 1
ATOM 1554 O O . ALA A 1 177 ? 10.509 -4.616 -7.421 1.00 71.38 177 ALA A O 1
ATOM 1555 N N . TRP A 1 178 ? 11.269 -4.830 -9.539 1.00 71.88 178 TRP A N 1
ATOM 1556 C CA . TRP A 1 178 ? 10.730 -3.592 -10.101 1.00 71.88 178 TRP A CA 1
ATOM 1557 C C . TRP A 1 178 ? 9.577 -3.822 -11.083 1.00 71.88 178 TRP A C 1
ATOM 1559 O O . TRP A 1 178 ? 8.955 -2.854 -11.520 1.00 71.88 178 TRP A O 1
ATOM 1569 N N . ASN A 1 179 ? 9.242 -5.080 -11.388 1.00 79.12 179 ASN A N 1
ATOM 1570 C CA . ASN A 1 179 ? 8.081 -5.409 -12.206 1.00 79.12 179 ASN A CA 1
ATOM 1571 C C . ASN A 1 179 ? 6.780 -4.922 -11.533 1.00 79.12 179 ASN A C 1
ATOM 1573 O O . ASN A 1 179 ? 6.575 -5.094 -10.329 1.00 79.12 179 ASN A O 1
ATOM 1577 N N . ILE A 1 180 ? 5.880 -4.330 -12.324 1.00 78.25 180 ILE A N 1
ATOM 1578 C CA . ILE A 1 180 ? 4.654 -3.680 -11.839 1.00 78.25 180 ILE A CA 1
ATOM 1579 C C . ILE A 1 180 ? 3.758 -4.670 -11.086 1.00 78.25 180 ILE A C 1
ATOM 1581 O O . ILE A 1 180 ? 3.296 -4.350 -9.983 1.00 78.25 180 ILE A O 1
ATOM 1585 N N . SER A 1 181 ? 3.550 -5.881 -11.624 1.00 83.88 181 SER A N 1
ATOM 1586 C CA . SER A 1 181 ? 2.790 -6.930 -10.932 1.00 83.88 181 SER A CA 1
ATOM 1587 C C . SER A 1 181 ? 3.428 -7.305 -9.604 1.00 83.88 181 SER A C 1
ATOM 1589 O O . SER A 1 181 ? 2.746 -7.353 -8.578 1.00 83.88 181 SER A O 1
ATOM 1591 N N . TRP A 1 182 ? 4.738 -7.567 -9.618 1.00 84.38 182 TRP A N 1
ATOM 1592 C CA . TRP A 1 182 ? 5.487 -7.970 -8.432 1.00 84.38 182 TRP A CA 1
ATOM 1593 C C . TRP A 1 182 ? 5.377 -6.924 -7.325 1.00 84.38 182 TRP A C 1
ATOM 1595 O O . TRP A 1 182 ? 5.001 -7.238 -6.193 1.00 84.38 182 TRP A O 1
ATOM 1605 N N . VAL A 1 183 ? 5.639 -5.662 -7.665 1.00 83.75 183 VAL A N 1
ATOM 1606 C CA . VAL A 1 183 ? 5.548 -4.524 -6.751 1.00 83.75 183 VAL A CA 1
ATOM 1607 C C . VAL A 1 183 ? 4.125 -4.359 -6.221 1.00 83.75 183 VAL A C 1
ATOM 1609 O O . VAL A 1 183 ? 3.934 -4.229 -5.011 1.00 83.75 183 VAL A O 1
ATOM 1612 N N . GLY A 1 184 ? 3.113 -4.389 -7.091 1.00 87.19 184 GLY A N 1
ATOM 1613 C CA . GLY A 1 184 ? 1.722 -4.199 -6.684 1.00 87.19 184 GLY A CA 1
ATOM 1614 C C . GLY A 1 184 ? 1.216 -5.301 -5.751 1.00 87.19 184 GLY A C 1
ATOM 1615 O O . GLY A 1 184 ? 0.648 -4.996 -4.698 1.00 87.19 184 GLY A O 1
ATOM 1616 N N . TYR A 1 185 ? 1.479 -6.574 -6.061 1.00 91.81 185 TYR A N 1
ATOM 1617 C CA . TYR A 1 185 ? 1.101 -7.677 -5.173 1.00 91.81 185 TYR A CA 1
ATOM 1618 C C . TYR A 1 185 ? 1.903 -7.676 -3.868 1.00 91.81 185 TYR A C 1
ATOM 1620 O O . TYR A 1 185 ? 1.318 -7.915 -2.811 1.00 91.81 185 TYR A O 1
ATOM 1628 N N . THR A 1 186 ? 3.196 -7.335 -3.908 1.00 92.06 186 THR A N 1
ATOM 1629 C CA . THR A 1 186 ? 4.033 -7.202 -2.703 1.00 92.06 186 THR A CA 1
ATOM 1630 C C . THR A 1 186 ? 3.496 -6.110 -1.780 1.00 92.06 186 THR A C 1
ATOM 1632 O O . THR A 1 186 ? 3.268 -6.362 -0.599 1.00 92.06 186 THR A O 1
ATOM 1635 N N . LEU A 1 187 ? 3.214 -4.917 -2.311 1.00 89.12 187 LEU A N 1
ATOM 1636 C CA . LEU A 1 187 ? 2.633 -3.817 -1.539 1.00 89.12 187 LEU A CA 1
ATOM 1637 C C . LEU A 1 187 ? 1.267 -4.199 -0.957 1.00 89.12 187 LEU A C 1
ATOM 1639 O O . LEU A 1 187 ? 1.024 -3.990 0.231 1.00 89.12 187 LEU A O 1
ATOM 1643 N N . SER A 1 188 ? 0.391 -4.807 -1.765 1.00 94.44 188 SER A N 1
ATOM 1644 C CA . SER A 1 188 ? -0.912 -5.291 -1.297 1.00 94.44 188 SER A CA 1
ATOM 1645 C C . SER A 1 188 ? -0.766 -6.279 -0.135 1.00 94.44 188 SER A C 1
ATOM 1647 O O . SER A 1 188 ? -1.486 -6.176 0.859 1.00 94.44 188 SER A O 1
ATOM 1649 N N . LEU A 1 189 ? 0.179 -7.219 -0.235 1.00 96.81 189 LEU A N 1
ATOM 1650 C CA . LEU A 1 189 ? 0.456 -8.212 0.800 1.00 96.81 189 LEU A CA 1
ATOM 1651 C C . LEU A 1 189 ? 1.000 -7.566 2.082 1.00 96.81 189 LEU A C 1
ATOM 1653 O O . LEU A 1 189 ? 0.547 -7.911 3.174 1.00 96.81 189 LEU A O 1
ATOM 1657 N N . THR A 1 190 ? 1.923 -6.610 1.967 1.00 95.38 190 THR A N 1
ATOM 1658 C CA . THR A 1 190 ? 2.463 -5.857 3.109 1.00 95.38 190 THR A CA 1
ATOM 1659 C C . THR A 1 190 ? 1.355 -5.126 3.865 1.00 95.38 190 THR A C 1
ATOM 1661 O O . THR A 1 190 ? 1.230 -5.277 5.082 1.00 95.38 190 THR A O 1
ATOM 1664 N N . PHE A 1 191 ? 0.504 -4.382 3.156 1.00 94.94 191 PHE A N 1
ATOM 1665 C CA . PHE A 1 191 ? -0.591 -3.633 3.777 1.00 94.94 191 PHE A CA 1
ATOM 1666 C C . PHE A 1 191 ? -1.634 -4.554 4.414 1.00 94.94 191 PHE A C 1
ATOM 1668 O O . PHE A 1 191 ? -2.081 -4.304 5.534 1.00 94.94 191 PHE A O 1
ATOM 1675 N N . LEU A 1 192 ? -1.962 -5.667 3.755 1.00 97.62 192 LEU A N 1
ATOM 1676 C CA . LEU A 1 192 ? -2.865 -6.675 4.297 1.00 97.62 192 LEU A CA 1
ATOM 1677 C C . LEU A 1 192 ? -2.315 -7.324 5.574 1.00 97.62 192 LEU A C 1
ATOM 1679 O O . LEU A 1 192 ? -3.053 -7.459 6.549 1.00 97.62 192 LEU A O 1
ATOM 1683 N N . ASN A 1 193 ? -1.029 -7.688 5.608 1.00 97.62 193 ASN A N 1
ATOM 1684 C CA . ASN A 1 193 ? -0.404 -8.259 6.805 1.00 97.62 193 ASN A CA 1
ATOM 1685 C C . ASN A 1 193 ? -0.472 -7.287 7.991 1.00 97.62 193 ASN A C 1
ATOM 1687 O O . ASN A 1 193 ? -0.874 -7.692 9.079 1.00 97.62 193 ASN A O 1
ATOM 1691 N N . ARG A 1 194 ? -0.200 -5.994 7.775 1.00 96.56 194 ARG A N 1
ATOM 1692 C CA . ARG A 1 194 ? -0.320 -4.961 8.821 1.00 96.56 194 ARG A CA 1
ATOM 1693 C C . ARG A 1 194 ? -1.750 -4.832 9.356 1.00 96.56 194 ARG A C 1
ATOM 1695 O O . ARG A 1 194 ? -1.945 -4.651 10.563 1.00 96.56 194 ARG A O 1
ATOM 1702 N N . CYS A 1 195 ? -2.755 -4.939 8.482 1.00 96.94 195 CYS A N 1
ATOM 1703 C CA . CYS A 1 195 ? -4.158 -4.985 8.896 1.00 96.94 195 CYS A CA 1
ATOM 1704 C C . CYS A 1 195 ? -4.453 -6.229 9.744 1.00 96.94 195 CYS A C 1
ATOM 1706 O O . CYS A 1 195 ? -5.032 -6.097 10.818 1.00 96.94 195 CYS A O 1
ATOM 1708 N N . LEU A 1 196 ? -4.033 -7.417 9.299 1.00 96.19 196 LEU A N 1
ATOM 1709 C CA . LEU A 1 196 ? -4.261 -8.679 10.011 1.00 96.19 196 LEU A CA 1
ATOM 1710 C C . LEU A 1 196 ? -3.576 -8.710 11.385 1.00 96.19 196 LEU A C 1
ATOM 1712 O O . LEU A 1 196 ? -4.189 -9.122 12.366 1.00 96.19 196 LEU A O 1
ATOM 1716 N N . GLU A 1 197 ? -2.341 -8.218 11.482 1.00 95.31 197 GLU A N 1
ATOM 1717 C CA . GLU A 1 197 ? -1.627 -8.071 12.755 1.00 95.31 197 GLU A CA 1
ATOM 1718 C C . GLU A 1 197 ? -2.364 -7.127 13.711 1.00 95.31 197 GLU A C 1
ATOM 1720 O O . GLU A 1 197 ? -2.507 -7.420 14.897 1.00 95.31 197 GLU A O 1
ATOM 1725 N N . SER A 1 198 ? -2.871 -6.005 13.195 1.00 95.50 198 SER A N 1
ATOM 1726 C CA . SER A 1 198 ? -3.636 -5.039 13.990 1.00 95.50 198 SER A CA 1
ATOM 1727 C C . SER A 1 198 ? -4.973 -5.612 14.459 1.00 95.50 198 SER A C 1
ATOM 1729 O O . SER A 1 198 ? -5.352 -5.399 15.607 1.00 95.50 198 SER A O 1
ATOM 1731 N N . LEU A 1 199 ? -5.664 -6.377 13.608 1.00 93.38 199 LEU A N 1
ATOM 1732 C CA . LEU A 1 199 ? -6.899 -7.079 13.967 1.00 93.38 199 LEU A CA 1
ATOM 1733 C C . LEU A 1 199 ? -6.654 -8.110 15.068 1.00 93.38 199 LEU A C 1
ATOM 1735 O O . LEU A 1 199 ? -7.375 -8.128 16.060 1.00 93.38 199 LEU A O 1
ATOM 1739 N N . SER A 1 200 ? -5.589 -8.904 14.934 1.00 90.44 200 SER A N 1
ATOM 1740 C CA . SER A 1 200 ? -5.195 -9.885 15.945 1.00 90.44 200 SER A CA 1
ATOM 1741 C C . SER A 1 200 ? -4.893 -9.230 17.298 1.00 90.44 200 SER A C 1
ATOM 1743 O O . SER A 1 200 ? -5.324 -9.728 18.337 1.00 90.44 200 SER A O 1
ATOM 1745 N N . LYS A 1 201 ? -4.209 -8.077 17.311 1.00 91.06 201 LYS A N 1
ATOM 1746 C CA . LYS A 1 201 ? -3.971 -7.312 18.547 1.00 91.06 201 LYS A CA 1
ATOM 1747 C C . LYS A 1 201 ? -5.268 -6.783 19.160 1.00 91.06 201 LYS A C 1
ATOM 1749 O O . LYS A 1 201 ? -5.450 -6.898 20.366 1.00 91.06 201 LYS A O 1
ATOM 1754 N N . LEU A 1 202 ? -6.186 -6.261 18.346 1.00 90.62 202 LEU A N 1
ATOM 1755 C CA . LEU A 1 202 ? -7.480 -5.768 18.828 1.00 90.62 202 LEU A CA 1
ATOM 1756 C C . LEU A 1 202 ? -8.352 -6.879 19.438 1.00 90.62 202 LEU A C 1
ATOM 1758 O O . LEU A 1 202 ? -8.997 -6.622 20.455 1.00 90.62 202 LEU A O 1
ATOM 1762 N N . GLU A 1 203 ? -8.347 -8.090 18.866 1.00 85.69 203 GLU A N 1
ATOM 1763 C CA . GLU A 1 203 ? -9.022 -9.258 19.458 1.00 85.69 203 GLU A CA 1
ATOM 1764 C C . GLU A 1 203 ? -8.370 -9.679 20.779 1.00 85.69 203 GLU A C 1
ATOM 1766 O O . GLU A 1 203 ? -9.055 -9.813 21.791 1.00 85.69 203 GLU A O 1
ATOM 1771 N N . ASN A 1 204 ? -7.043 -9.842 20.800 1.00 83.38 204 ASN A N 1
ATOM 1772 C CA . ASN A 1 204 ? -6.325 -10.338 21.978 1.00 83.38 204 ASN A CA 1
ATOM 1773 C C . ASN A 1 204 ? -6.400 -9.384 23.174 1.00 83.38 204 ASN A C 1
ATOM 1775 O O . ASN A 1 204 ? -6.425 -9.819 24.324 1.00 83.38 204 ASN A O 1
ATOM 1779 N N . GLU A 1 205 ? -6.432 -8.079 22.917 1.00 80.25 205 GLU A N 1
ATOM 1780 C CA . GLU A 1 205 ? -6.498 -7.075 23.974 1.00 80.25 205 GLU A CA 1
ATOM 1781 C C . GLU A 1 205 ? -7.920 -6.908 24.545 1.00 80.25 205 GLU A C 1
ATOM 1783 O O . GLU A 1 205 ? -8.089 -6.162 25.508 1.00 80.25 205 GLU A O 1
ATOM 1788 N N . ASN A 1 206 ? -8.941 -7.579 23.979 1.00 68.38 206 ASN A N 1
ATOM 1789 C CA . ASN A 1 206 ? -10.364 -7.449 24.344 1.00 68.38 206 ASN A CA 1
ATOM 1790 C C . ASN A 1 206 ? -10.839 -5.985 24.445 1.00 68.38 206 ASN A C 1
ATOM 1792 O O . ASN A 1 206 ? -11.793 -5.661 25.154 1.00 68.38 206 ASN A O 1
ATOM 1796 N N . LYS A 1 207 ? -10.164 -5.071 23.73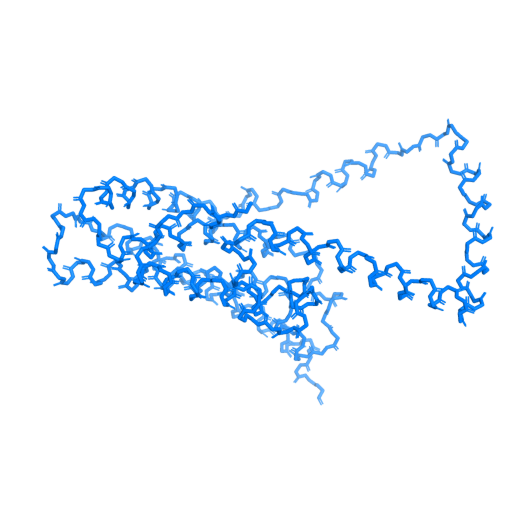8 1.00 69.12 207 LYS A N 1
ATOM 1797 C CA . LYS A 1 207 ? -10.399 -3.625 23.840 1.00 69.12 207 LYS A CA 1
ATOM 1798 C C . LYS A 1 207 ? -11.690 -3.186 23.154 1.00 69.12 207 LYS A C 1
ATOM 1800 O O . LYS A 1 207 ? -12.182 -2.092 23.421 1.00 69.12 207 LYS A O 1
ATOM 1805 N N . ILE A 1 208 ? -12.234 -4.022 22.271 1.00 73.62 208 ILE A N 1
ATOM 1806 C CA . ILE A 1 208 ? -13.457 -3.753 21.518 1.00 73.62 208 ILE A CA 1
ATOM 1807 C C . ILE A 1 208 ? -14.354 -4.988 21.591 1.00 73.62 208 ILE A C 1
ATOM 1809 O O . ILE A 1 208 ? -13.932 -6.085 21.236 1.00 73.62 208 ILE A O 1
ATOM 1813 N N . ILE A 1 209 ? -15.617 -4.799 21.983 1.00 73.94 209 ILE A N 1
ATOM 1814 C CA . ILE A 1 209 ? -16.653 -5.838 21.893 1.00 73.94 209 ILE A CA 1
ATOM 1815 C C . ILE A 1 209 ? -17.144 -5.890 20.438 1.00 73.94 209 ILE A C 1
ATOM 1817 O O . ILE A 1 209 ? -18.229 -5.416 20.101 1.00 73.94 209 ILE A O 1
ATOM 1821 N N . PHE A 1 210 ? -16.291 -6.395 19.551 1.00 78.88 210 PHE A N 1
ATOM 1822 C CA . PHE A 1 210 ? -16.583 -6.590 18.136 1.00 78.88 210 PHE A CA 1
ATOM 1823 C C . PHE A 1 210 ? -15.879 -7.853 17.645 1.00 78.88 210 PHE A C 1
ATOM 1825 O O . PHE A 1 210 ? -14.716 -8.082 17.962 1.00 78.88 210 PHE A O 1
ATOM 1832 N N . ASN A 1 211 ? -16.587 -8.672 16.870 1.00 81.56 211 ASN A N 1
ATOM 1833 C CA . ASN A 1 211 ? -16.033 -9.902 16.318 1.00 81.56 211 ASN A CA 1
ATOM 1834 C C . ASN A 1 211 ? -15.363 -9.610 14.968 1.00 81.56 211 ASN A C 1
ATOM 1836 O O . ASN A 1 211 ? -16.048 -9.284 13.996 1.00 81.56 211 ASN A O 1
ATOM 1840 N N . PHE A 1 212 ? -14.036 -9.738 14.910 1.00 85.75 212 PHE A N 1
ATOM 1841 C CA . PHE A 1 212 ? -13.257 -9.525 13.690 1.00 85.75 212 PHE A CA 1
ATOM 1842 C C . PHE A 1 212 ? -13.052 -10.806 12.864 1.00 85.75 212 PHE A C 1
ATOM 1844 O O . PHE A 1 212 ? -12.475 -10.737 11.778 1.00 85.75 212 PHE A O 1
ATOM 1851 N N . GLY A 1 213 ? -13.558 -11.957 13.316 1.00 86.38 213 GLY A N 1
ATOM 1852 C CA . GLY A 1 213 ? -13.266 -13.271 12.740 1.00 86.38 213 GLY A CA 1
ATOM 1853 C C . GLY A 1 213 ? -13.557 -13.398 11.241 1.00 86.38 213 GLY A C 1
ATOM 1854 O O . GLY A 1 213 ? -12.744 -13.954 10.504 1.00 86.38 213 GLY A O 1
ATOM 1855 N N . GLU A 1 214 ? -14.666 -12.837 10.750 1.00 87.94 214 GLU A N 1
ATOM 1856 C CA . GLU A 1 214 ? -14.999 -12.860 9.315 1.00 87.94 214 GLU A CA 1
ATOM 1857 C C . GLU A 1 214 ? -14.010 -12.031 8.473 1.00 87.94 214 GLU A C 1
ATOM 1859 O O . GLU A 1 214 ? -13.567 -12.467 7.405 1.00 87.94 214 GLU A O 1
ATOM 1864 N N . TYR A 1 215 ? -13.587 -10.871 8.984 1.00 90.69 215 TYR A N 1
ATOM 1865 C CA . TYR A 1 215 ? -12.613 -9.997 8.325 1.00 90.69 215 TYR A CA 1
ATOM 1866 C C . TYR A 1 215 ? -11.216 -10.608 8.310 1.00 90.69 215 TYR A C 1
ATOM 1868 O O . TYR A 1 215 ? -10.507 -10.495 7.308 1.00 90.69 215 TYR A O 1
ATOM 1876 N N . ILE A 1 216 ? -10.828 -11.269 9.404 1.00 92.56 216 ILE A N 1
ATOM 1877 C CA . ILE A 1 216 ? -9.568 -12.008 9.500 1.00 92.56 216 ILE A CA 1
ATOM 1878 C C . ILE A 1 216 ? -9.586 -13.177 8.516 1.00 92.56 216 ILE A C 1
ATOM 1880 O O . ILE A 1 216 ? -8.645 -13.330 7.743 1.00 92.56 216 ILE A O 1
ATOM 1884 N N . SER A 1 217 ? -10.664 -13.966 8.487 1.00 93.00 217 SER A N 1
ATOM 1885 C CA . SER A 1 217 ? -10.803 -15.109 7.575 1.00 93.00 217 SER A CA 1
ATOM 1886 C C . SER A 1 217 ? -10.718 -14.682 6.105 1.00 93.00 217 SER A C 1
ATOM 1888 O O . SER A 1 217 ? -9.908 -15.217 5.344 1.00 93.00 217 SER A O 1
ATOM 1890 N N . THR A 1 218 ? -11.467 -13.644 5.724 1.00 94.75 218 THR A N 1
ATOM 1891 C CA . THR A 1 218 ? -11.434 -13.079 4.365 1.00 94.75 218 THR A CA 1
ATOM 1892 C C . THR A 1 218 ? -10.054 -12.507 4.031 1.00 94.75 218 THR A C 1
ATOM 1894 O O . THR A 1 218 ? -9.515 -12.757 2.955 1.00 94.75 218 THR A O 1
ATOM 1897 N N . GLY A 1 219 ? -9.424 -11.792 4.968 1.00 94.31 219 GLY A N 1
ATOM 1898 C CA . GLY A 1 219 ? -8.067 -11.278 4.787 1.00 94.31 219 GLY A CA 1
ATOM 1899 C C . GLY A 1 219 ? -7.028 -12.393 4.622 1.00 94.31 219 GLY A C 1
ATOM 1900 O O . GLY A 1 219 ? -6.136 -12.287 3.785 1.00 94.31 219 GLY A O 1
ATOM 1901 N N . LEU A 1 220 ? -7.162 -13.508 5.343 1.00 95.06 220 LEU A N 1
ATOM 1902 C CA . LEU A 1 220 ? -6.307 -14.684 5.165 1.00 95.06 220 LEU A CA 1
ATOM 1903 C C . LEU A 1 220 ? -6.514 -15.354 3.801 1.00 95.06 220 LEU A C 1
ATOM 1905 O O . LEU A 1 220 ? -5.544 -15.852 3.229 1.00 95.06 220 LEU A O 1
ATOM 1909 N N . GLN A 1 221 ? -7.733 -15.344 3.256 1.00 97.00 221 GLN A N 1
ATOM 1910 C CA . GLN A 1 221 ? -7.980 -15.795 1.885 1.00 97.00 221 GLN A CA 1
ATOM 1911 C C . GLN A 1 221 ? -7.249 -14.905 0.870 1.00 97.00 221 GLN A C 1
ATOM 1913 O O . GLN A 1 221 ? -6.480 -15.422 0.061 1.00 97.00 221 GLN A O 1
ATOM 1918 N N . ILE A 1 222 ? -7.419 -13.578 0.955 1.00 96.19 222 ILE A N 1
ATOM 1919 C CA . ILE A 1 222 ? -6.734 -12.611 0.075 1.00 96.19 222 ILE A CA 1
ATOM 1920 C C . ILE A 1 222 ? -5.213 -12.804 0.163 1.00 96.19 222 ILE A C 1
ATOM 1922 O O . ILE A 1 222 ? -4.523 -12.809 -0.854 1.00 96.19 222 ILE A O 1
ATOM 1926 N N . LYS A 1 223 ? -4.683 -13.012 1.376 1.00 97.50 223 LYS A N 1
ATOM 1927 C CA . LYS A 1 223 ? -3.257 -13.258 1.616 1.00 97.50 223 LYS A CA 1
ATOM 1928 C C . LYS A 1 223 ? -2.750 -14.484 0.860 1.00 97.50 223 LYS A C 1
ATOM 1930 O O . LYS A 1 223 ? -1.704 -14.394 0.225 1.00 97.50 223 LYS A O 1
ATOM 1935 N N . ARG A 1 224 ? -3.469 -15.609 0.929 1.00 97.31 224 ARG A N 1
ATOM 1936 C CA . ARG A 1 224 ? -3.093 -16.839 0.211 1.00 97.31 224 ARG A CA 1
ATOM 1937 C C . ARG A 1 224 ? -3.062 -16.602 -1.295 1.00 97.31 224 ARG A C 1
ATOM 1939 O O . ARG A 1 224 ? -2.050 -16.878 -1.920 1.00 97.31 224 ARG A O 1
ATOM 1946 N N . GLU A 1 225 ? -4.107 -15.990 -1.845 1.00 97.25 225 GLU A N 1
ATOM 1947 C CA . GLU A 1 225 ? -4.173 -15.699 -3.282 1.00 97.25 225 GLU A CA 1
ATOM 1948 C C . GLU A 1 225 ? -3.060 -14.739 -3.747 1.00 97.25 225 GLU A C 1
ATOM 1950 O O . GLU A 1 225 ? -2.496 -14.925 -4.825 1.00 97.25 225 GLU A O 1
ATOM 1955 N N . LEU A 1 226 ? -2.699 -13.730 -2.944 1.00 95.56 226 LEU A N 1
ATOM 1956 C CA . LEU A 1 226 ? -1.560 -12.845 -3.232 1.00 95.56 226 LEU A CA 1
ATOM 1957 C C . LEU A 1 226 ? -0.232 -13.608 -3.251 1.00 95.56 226 LEU A C 1
ATOM 1959 O O . LEU A 1 226 ? 0.585 -13.388 -4.146 1.00 95.56 226 LEU A O 1
ATOM 1963 N N . MET A 1 227 ? -0.019 -14.499 -2.280 1.00 96.00 227 MET A N 1
ATOM 1964 C CA . MET A 1 227 ? 1.179 -15.337 -2.223 1.00 96.00 227 MET A CA 1
ATOM 1965 C C . MET A 1 227 ? 1.264 -16.274 -3.433 1.00 96.00 227 MET A C 1
ATOM 1967 O O . MET A 1 227 ? 2.319 -16.345 -4.054 1.00 96.00 227 MET A O 1
ATOM 1971 N N . ASP A 1 228 ? 0.156 -16.906 -3.829 1.00 95.12 228 ASP A N 1
ATOM 1972 C CA . ASP A 1 228 ? 0.105 -17.784 -5.007 1.00 95.12 228 ASP A CA 1
ATOM 1973 C C . ASP A 1 228 ? 0.448 -17.027 -6.305 1.00 95.12 228 ASP A C 1
ATOM 1975 O O . ASP A 1 228 ? 1.143 -17.546 -7.186 1.00 95.12 228 ASP A O 1
ATOM 1979 N N . ARG A 1 229 ? -0.002 -15.770 -6.433 1.00 92.75 229 ARG A N 1
ATOM 1980 C CA . ARG A 1 229 ? 0.341 -14.913 -7.581 1.00 92.75 229 ARG A CA 1
ATOM 1981 C C . ARG A 1 229 ? 1.812 -14.524 -7.597 1.00 92.75 229 ARG A C 1
ATOM 1983 O O . ARG A 1 229 ? 2.433 -14.607 -8.654 1.00 92.75 229 ARG A O 1
ATOM 1990 N N . LEU A 1 230 ? 2.367 -14.119 -6.456 1.00 92.12 230 LEU A N 1
ATOM 1991 C CA . LEU A 1 230 ? 3.790 -13.793 -6.337 1.00 92.12 230 LEU A CA 1
ATOM 1992 C C . LEU A 1 230 ? 4.666 -15.006 -6.662 1.00 92.12 230 LEU A C 1
ATOM 1994 O O . LEU A 1 230 ? 5.604 -14.880 -7.443 1.00 92.12 230 LEU A O 1
ATOM 1998 N N . GLU A 1 231 ? 4.308 -16.186 -6.157 1.00 92.44 231 GLU A N 1
ATOM 1999 C CA . GLU A 1 231 ? 4.997 -17.437 -6.483 1.00 92.44 231 GLU A CA 1
ATOM 2000 C C . GLU A 1 231 ? 4.927 -17.734 -7.986 1.00 92.44 231 GLU A C 1
ATOM 2002 O O . GLU A 1 231 ? 5.934 -18.034 -8.620 1.00 92.44 231 GLU A O 1
ATOM 2007 N N . THR A 1 232 ? 3.756 -17.559 -8.602 1.00 90.56 232 THR A N 1
ATOM 2008 C CA . THR A 1 232 ? 3.597 -17.738 -10.052 1.00 90.56 232 THR A CA 1
ATOM 2009 C C . THR A 1 232 ? 4.506 -16.794 -10.849 1.00 90.56 232 THR A C 1
ATOM 2011 O O . THR A 1 232 ? 5.110 -17.216 -11.836 1.00 90.56 232 THR A O 1
ATOM 2014 N N . LEU A 1 233 ? 4.624 -15.525 -10.443 1.00 87.81 233 LEU A N 1
ATOM 2015 C CA . LEU A 1 233 ? 5.532 -14.562 -11.082 1.00 87.81 233 LEU A CA 1
ATOM 2016 C C . LEU A 1 233 ? 6.999 -14.954 -10.878 1.00 87.81 233 LEU A C 1
ATOM 2018 O O . LEU A 1 233 ? 7.779 -14.899 -11.826 1.00 87.81 233 LEU A O 1
ATOM 2022 N N . HIS A 1 234 ? 7.359 -15.407 -9.677 1.00 87.88 234 HIS A N 1
ATOM 2023 C CA . HIS A 1 234 ? 8.703 -15.885 -9.366 1.00 87.88 234 HIS A CA 1
ATOM 2024 C C . HIS A 1 234 ? 9.103 -17.066 -10.258 1.00 87.88 234 HIS A C 1
ATOM 2026 O O . HIS A 1 234 ? 10.149 -17.034 -10.903 1.00 87.88 234 HIS A O 1
ATOM 2032 N N . GLN A 1 235 ? 8.235 -18.076 -10.371 1.00 87.12 235 GLN A N 1
ATOM 2033 C CA . GLN A 1 235 ? 8.470 -19.252 -11.213 1.00 87.12 235 GLN A CA 1
ATOM 2034 C C . GLN A 1 235 ? 8.561 -18.894 -12.702 1.00 87.12 235 GLN A C 1
ATOM 2036 O O . GLN A 1 235 ? 9.389 -19.452 -13.425 1.00 87.12 235 GLN A O 1
ATOM 2041 N N . LYS A 1 236 ? 7.752 -17.935 -13.174 1.00 84.56 236 LYS A N 1
ATOM 2042 C CA . LYS A 1 236 ? 7.873 -17.404 -14.540 1.00 84.56 236 LYS A CA 1
ATOM 2043 C C . LYS A 1 236 ? 9.232 -16.743 -14.765 1.00 84.56 236 LYS A C 1
ATOM 2045 O O . LYS A 1 236 ? 9.902 -17.083 -15.734 1.00 84.56 236 LYS A O 1
ATOM 2050 N N . ALA A 1 237 ? 9.662 -15.864 -13.861 1.00 83.19 237 ALA A N 1
ATOM 2051 C CA . ALA A 1 237 ? 10.961 -15.206 -13.958 1.00 83.19 237 ALA A CA 1
ATOM 2052 C C . ALA A 1 237 ? 12.123 -16.213 -13.926 1.00 83.19 237 ALA A C 1
ATOM 2054 O O . ALA A 1 237 ? 13.038 -16.113 -14.737 1.00 83.19 237 ALA A O 1
ATOM 2055 N N . LEU A 1 238 ? 12.069 -17.231 -13.060 1.00 83.75 238 LEU A N 1
ATOM 2056 C CA . LEU A 1 238 ? 13.072 -18.303 -13.028 1.00 83.75 238 LEU A CA 1
ATOM 2057 C C . LEU A 1 238 ? 13.125 -19.086 -14.342 1.00 83.75 238 LEU A C 1
ATOM 2059 O O . LEU A 1 238 ? 14.204 -19.431 -14.813 1.00 83.75 238 LEU A O 1
ATOM 2063 N N . LYS A 1 239 ? 11.973 -19.362 -14.957 1.00 83.44 239 LYS A N 1
ATOM 2064 C CA . LYS A 1 239 ? 11.925 -20.073 -16.238 1.00 83.44 239 LYS A CA 1
ATOM 2065 C C . LYS A 1 239 ? 12.553 -19.264 -17.377 1.00 83.44 239 LYS A C 1
ATOM 2067 O O . LYS A 1 239 ? 13.158 -19.862 -18.260 1.00 83.44 239 LYS A O 1
ATOM 2072 N N . ILE A 1 240 ? 12.382 -17.943 -17.369 1.00 77.62 240 ILE A N 1
ATOM 2073 C CA . ILE A 1 240 ? 12.878 -17.058 -18.430 1.00 77.62 240 ILE A CA 1
ATOM 2074 C C . ILE A 1 240 ? 14.364 -16.726 -18.218 1.00 77.62 240 ILE A C 1
ATOM 2076 O O . ILE A 1 240 ? 15.139 -16.791 -19.167 1.00 77.62 240 ILE A O 1
ATOM 2080 N N . TYR A 1 241 ? 14.775 -16.430 -16.980 1.00 73.38 241 TYR A N 1
ATOM 2081 C CA . TYR A 1 241 ? 16.094 -15.851 -16.674 1.00 73.38 241 TYR A CA 1
ATOM 2082 C C . TYR A 1 241 ? 16.982 -16.721 -15.770 1.00 73.38 241 TYR A C 1
ATOM 2084 O O . TYR A 1 241 ? 18.147 -16.405 -15.576 1.00 73.38 241 TYR A O 1
ATOM 2092 N N . GLY A 1 242 ? 16.466 -17.804 -15.184 1.00 61.53 242 GLY A N 1
ATOM 2093 C CA . GLY A 1 242 ? 17.206 -18.673 -14.257 1.00 61.53 242 GLY A CA 1
AT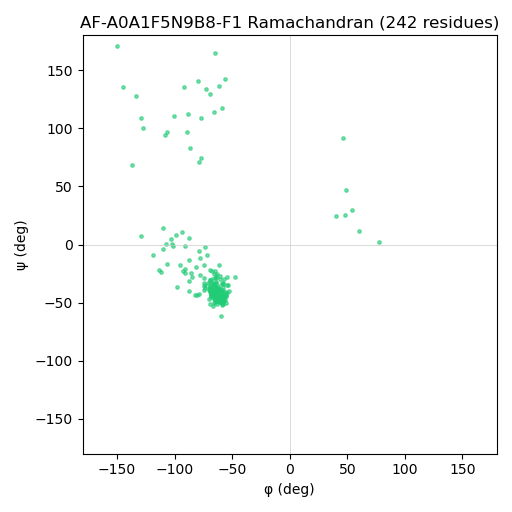OM 2094 C C . GLY A 1 242 ? 18.006 -19.799 -14.922 1.00 61.53 242 GLY A C 1
ATOM 2095 O O . GLY A 1 242 ? 18.531 -20.656 -14.215 1.00 61.53 242 GLY A O 1
ATOM 2096 N N . GLN A 1 243 ? 1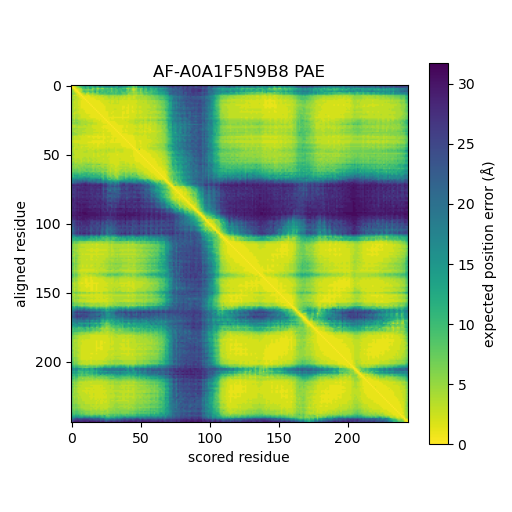8.066 -19.841 -16.260 1.00 54.72 243 GLN A N 1
ATOM 2097 C CA . GLN A 1 243 ? 18.861 -20.816 -17.030 1.00 54.72 243 GLN A CA 1
ATOM 2098 C C . GLN A 1 243 ? 20.173 -20.246 -17.608 1.00 54.72 243 GLN A C 1
ATOM 2100 O O . GLN A 1 243 ? 20.860 -20.961 -18.336 1.00 54.72 243 GLN A O 1
ATOM 2105 N N . THR A 1 244 ? 20.529 -18.996 -17.295 1.00 49.69 244 THR A N 1
ATOM 2106 C CA . THR A 1 244 ? 21.857 -18.412 -17.580 1.00 49.69 244 THR A CA 1
ATOM 2107 C C . THR A 1 244 ? 22.823 -18.648 -16.433 1.00 49.69 244 THR A C 1
ATOM 2109 O O . THR A 1 244 ? 23.993 -18.983 -16.715 1.00 49.69 244 THR A O 1
#

Sequence (244 aa):
MWNAGNNYSQEELEVVKELEQELFKYNLGFRAMWHDNFEEYFKGTLDEEYWNQREQQRSKELEEIVRKKMIEDFEYLKFRREMALIEDELFSDHNFSLESEMRFQERREKWKDDKLYKIAKVWSIDMLKRSCDLYERHKFIHLFRILKNCNYVASKIVYASNDYDFEDVIENFNDLAWNISWVGYTLSLTFLNRCLESLSKLENENKIIFNFGEYISTGLQIKRELMDRLETLHQKALKIYGQT

Mean predicted aligned error: 10.81 Å

=== Feature glossary ===
Legend for the data blocks above and below:

— What the protein is —

The amino-acid sequence is the protein's primary structure: the linear order of residues from the N-terminus to the C-terminus, written in one-letter code. Everything else here — the 3D coordinates, the secondary structure, the domain annotations — is ultimately a consequence of this string.

Database cross-references. InterPro integrates a dozen domain/family signature databases into unified entries with residue-range hits. GO terms attach function/process/location labels with evidence codes. CATH codes position the fold in a four-level structural taxonomy. Organism is the NCBI-taxonomy species name.

— Where its atoms are —

The mmCIF block holds the 3D Cartesian coordinates of each backbone atom (N, Cα, C, O) in ångströms. mmCIF is the PDB's canonical archive format — a tagged-loop text representation of the atomic model.

The six renders are orthographic views along the three Cartesian axes in both directions. Representation (cartoon, sticks, or surface) and color scheme (sequence-rainbow or by-chain) vary across proteins so the training set covers all the common visualization conventions.

— Local backbone conformation —

Secondary structure is the local, repeating backbone conformation. DSSP classifies it into eight states by reading the hydrogen-bond network: three helix types (H, G, I), two β types (E, B), two non-regular types (T, S), and unstructured coil (-).

SS3 is a coarse helix/strand/coil call (letters a/b/c) made by the P-SEA algorithm from inter-Cα distances and dihedrals. It is less detailed than DSSP but needs only Cα positions.

Backbone dihedral angles. Every residue except chain termini has a φ (preceding-C → N → Cα → C) and a ψ (N → Cα → C → next-N). They are reported in degrees following the IUPAC sign convention. Secondary structure is essentially a statement about which (φ, ψ) basin each residue occupies.

— Global shape and packing —

The geometric summary reports three shape descriptors. Rg (radius of gyration) measures how spread out the Cα atoms are about their centre of mass; compact globular proteins have small Rg, elongated or unfolded ones large. Cα contacts (<8 Å, |i−j|>4) count long-range residue pairs in spatial proximity — high for tightly packed folds, near zero for rods or random coil. The bounding-box extents give the protein's footprint along x, y, z in Å.

Solvent accessibility: the surface area of each residue that a 1.4 Å water probe can touch, in Å². When only backbone atoms are present the absolute values are lower than full-atom SASA (side chains contribute most of the area) and are flagged as backbone-only.

Plot images: a contact map (which residues are close in 3D, as an N×N binary image), a Ramachandran scatter (backbone torsion angles, revealing secondary-structure composition at a glance), and — for AlphaFold structures — a PAE heatmap (pairwise prediction confidence).

— Structural neighborhood —

Foldseek's 3Di representation compresses backbone geometry into a per-residue letter drawn from a learned twenty-state alphabet. It captures the tertiary interaction pattern around each residue — which residues are packed against it in space, regardless of where they are in sequence.

Structural nearest neighbors (via Foldseek easy-search vs the PDB). Reported per hit: target PDB id, E-value, and alignment TM-score. A TM-score above ~0.5 is the conventional threshold for 'same fold'.

— Confidence and disorder —

pLDDT (predicted Local Distance Difference Test) is AlphaFold's per-residue confidence score, ranging from 0 to 100. Values above 90 indicate high confidence (typically well-packed cores); 70–90 is confident; 50–70 low confidence; below 50 usually means the region is disordered or the prediction is unreliable there. AlphaFold stores pLDDT in the mmCIF B-factor column.

For experimental (PDB) structures, the B-factor (temperature factor) quantifies the positional spread of each atom in the crystal — a combination of thermal vibration and static disorder — in units of Å². High B-factors mark flexible loops or poorly resolved regions; low B-factors mark the rigid, well-ordered core.

Predicted Aligned Error (PAE) is an AlphaFold confidence matrix: entry (i, j) is the expected error in the position of residue j, in ångströms, when the prediction is superimposed on the true structure at residue i. Low PAE within a block of residues means that block is internally rigid and well-predicted; high PAE between two blocks means their relative placement is uncertain even if each block individually is confident.